Protein AF-A0A961CA02-F1 (afdb_monomer_lite)

Sequence (323 aa):
VFDDRIDPAAVAQGVSHFLAVESCGQCEACKLDGTELSLLLAKLSASDASSDDINEIRRRQRTVSVGARCNLARQQEAVVGSLLTGFPTYVEGHHKAGVNAPLPPAPQTPLIAPIDDIVGGTVIVDSSQASKQLDWSYGDSDSGTVPAARFGNTPFVITEPTPHPHEKHWPAEIGIDRIHPLEEIDSVHDHIDETLHEIIHGDSSECTRCIDDLVHLVEVHMDVSARILYPTVRRHCGEHGDVLADRATACDDQVGAAVKGLGSLVDNHDALVARVQQISELLGSHIDLGHQMFDLLAPHLDQQEKKVLLDALTEADATSQVS

Structure (mmCIF, N/CA/C/O backbone):
data_AF-A0A961CA02-F1
#
_entry.id   AF-A0A961CA02-F1
#
loop_
_atom_site.group_PDB
_atom_site.id
_atom_site.type_symbol
_atom_site.label_atom_id
_atom_site.label_alt_id
_atom_site.label_comp_id
_atom_site.label_asym_id
_atom_site.label_entity_id
_atom_site.label_seq_id
_atom_site.pdbx_PDB_ins_code
_atom_site.Cartn_x
_atom_site.Cartn_y
_atom_site.Cartn_z
_atom_site.occupancy
_atom_site.B_iso_or_equiv
_atom_site.auth_seq_id
_atom_site.auth_comp_id
_atom_site.auth_asym_id
_atom_site.auth_atom_id
_atom_site.pdbx_PDB_model_num
ATOM 1 N N . VAL A 1 1 ? -17.089 -9.061 0.979 1.00 78.38 1 VAL A N 1
ATOM 2 C CA . VAL A 1 1 ? -18.110 -8.338 0.186 1.00 78.38 1 VAL A CA 1
ATOM 3 C C . VAL A 1 1 ? -18.921 -7.495 1.147 1.00 78.38 1 VAL A C 1
ATOM 5 O O . VAL A 1 1 ? -19.408 -8.044 2.128 1.00 78.38 1 VAL A O 1
ATOM 8 N N . PHE A 1 2 ? -19.006 -6.192 0.898 1.00 88.75 2 PHE A N 1
ATOM 9 C CA . PHE A 1 2 ? -19.835 -5.263 1.664 1.00 88.75 2 PHE A CA 1
ATOM 10 C C . PHE A 1 2 ? -20.998 -4.812 0.781 1.00 88.75 2 PHE A C 1
ATOM 12 O O . PHE A 1 2 ? -20.821 -4.686 -0.430 1.00 88.75 2 PHE A O 1
ATOM 19 N N . ASP A 1 3 ? -22.174 -4.622 1.370 1.00 90.38 3 ASP A N 1
ATOM 20 C CA . ASP A 1 3 ? -23.318 -4.025 0.681 1.00 90.38 3 ASP A CA 1
ATOM 21 C C . ASP A 1 3 ? -23.478 -2.546 1.063 1.00 90.38 3 ASP A C 1
ATOM 23 O O . ASP A 1 3 ? -22.686 -1.993 1.827 1.00 90.38 3 ASP A O 1
ATOM 27 N N . ASP A 1 4 ? -24.504 -1.904 0.512 1.00 89.12 4 ASP A N 1
ATOM 28 C CA . ASP A 1 4 ? -24.814 -0.480 0.675 1.00 89.12 4 ASP A CA 1
ATOM 29 C C . ASP A 1 4 ? -25.190 -0.068 2.110 1.00 89.12 4 ASP A C 1
ATOM 31 O O . ASP A 1 4 ? -25.367 1.119 2.390 1.00 89.12 4 ASP A O 1
ATOM 35 N N . ARG A 1 5 ? -25.284 -1.024 3.040 1.00 89.56 5 ARG A N 1
ATOM 36 C CA . ARG A 1 5 ? -25.532 -0.758 4.461 1.00 89.56 5 ARG A CA 1
ATOM 37 C C . ARG A 1 5 ? -24.252 -0.449 5.232 1.00 89.56 5 ARG A C 1
ATOM 39 O O . ARG A 1 5 ? -24.343 0.017 6.367 1.00 89.56 5 ARG A O 1
ATOM 46 N N . ILE A 1 6 ? -23.083 -0.748 4.663 1.00 93.25 6 ILE A N 1
ATOM 47 C CA . ILE A 1 6 ? -21.792 -0.551 5.322 1.00 93.25 6 ILE A CA 1
ATOM 48 C C . ILE A 1 6 ? -21.160 0.746 4.834 1.00 93.25 6 ILE A C 1
ATOM 50 O O . ILE A 1 6 ? -20.970 0.955 3.639 1.00 93.25 6 ILE A O 1
ATOM 54 N N . ASP A 1 7 ? -20.804 1.600 5.786 1.00 94.19 7 ASP A N 1
ATOM 55 C CA . ASP A 1 7 ? -20.167 2.878 5.508 1.00 94.19 7 ASP A CA 1
ATOM 56 C C . ASP A 1 7 ? -18.726 2.684 4.988 1.00 94.19 7 ASP A C 1
ATOM 58 O O . ASP A 1 7 ? -17.896 2.109 5.703 1.00 94.19 7 ASP A O 1
ATOM 62 N N . PRO A 1 8 ? -18.378 3.169 3.782 1.00 94.38 8 PRO A N 1
ATOM 63 C CA . PRO A 1 8 ? -17.020 3.090 3.249 1.00 94.38 8 PRO A CA 1
ATOM 64 C C . PRO A 1 8 ? -15.946 3.724 4.145 1.00 94.38 8 PRO A C 1
ATOM 66 O O . PRO A 1 8 ? -14.823 3.217 4.186 1.00 94.38 8 PRO A O 1
ATOM 69 N N . ALA A 1 9 ? -16.257 4.785 4.901 1.00 93.94 9 ALA A N 1
ATOM 70 C CA . ALA A 1 9 ? -15.313 5.372 5.854 1.00 93.94 9 ALA A CA 1
ATOM 71 C C . ALA A 1 9 ? -15.037 4.415 7.025 1.00 93.94 9 ALA A C 1
ATOM 73 O O . ALA A 1 9 ? -13.894 4.295 7.473 1.00 93.94 9 ALA A O 1
ATOM 74 N N . ALA A 1 10 ? -16.053 3.670 7.472 1.00 95.44 10 ALA A N 1
ATOM 75 C CA . ALA A 1 10 ? -15.889 2.622 8.478 1.00 95.44 10 ALA A CA 1
ATOM 76 C C . ALA A 1 10 ? -15.112 1.412 7.934 1.00 95.44 10 ALA A C 1
ATOM 78 O O . ALA A 1 10 ? -14.304 0.835 8.659 1.00 95.44 10 ALA A O 1
ATOM 79 N N . VAL A 1 11 ? -15.285 1.053 6.655 1.00 96.38 11 VAL A N 1
ATOM 80 C CA . VAL A 1 11 ? -14.448 0.031 5.994 1.00 96.38 11 VAL A CA 1
ATOM 81 C C . VAL A 1 11 ? -12.985 0.471 5.969 1.00 96.38 11 VAL A C 1
ATOM 83 O O . VAL A 1 11 ? -12.112 -0.299 6.367 1.00 96.38 11 VAL A O 1
ATOM 86 N N . AL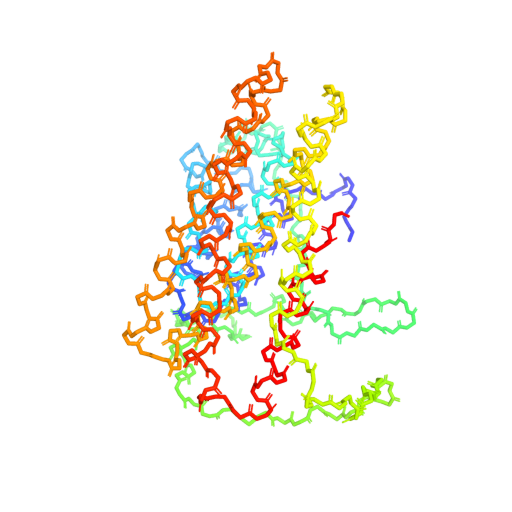A A 1 12 ? -12.709 1.713 5.559 1.00 95.94 12 ALA A N 1
ATOM 87 C CA . ALA A 1 12 ? -11.351 2.254 5.529 1.00 95.94 12 ALA A CA 1
ATOM 88 C C . ALA A 1 12 ? -10.711 2.238 6.922 1.00 95.94 12 ALA A C 1
ATOM 90 O O . ALA A 1 12 ? -9.555 1.838 7.069 1.00 95.94 12 ALA A O 1
ATOM 91 N N . GLN A 1 13 ? -11.475 2.610 7.951 1.00 96.75 13 GLN A N 1
ATOM 92 C CA . GLN A 1 13 ? -11.021 2.537 9.332 1.00 96.75 13 GLN A CA 1
ATOM 93 C C . GLN A 1 13 ? -10.755 1.097 9.788 1.00 96.75 13 GLN A C 1
ATOM 95 O O . GLN A 1 13 ? -9.703 0.852 10.373 1.00 96.75 13 GLN A O 1
ATOM 100 N N . GLY A 1 14 ? -11.650 0.149 9.499 1.00 96.50 14 GLY A N 1
ATOM 101 C CA . GLY A 1 14 ? -11.478 -1.260 9.860 1.00 96.50 14 GLY A CA 1
ATOM 102 C C . GLY A 1 14 ? -10.240 -1.885 9.214 1.00 96.50 14 GLY A C 1
ATOM 103 O O . GLY A 1 14 ? -9.453 -2.542 9.895 1.00 96.50 14 GLY A O 1
ATOM 104 N N . VAL A 1 15 ? -10.014 -1.622 7.922 1.00 96.81 15 VAL A N 1
ATOM 105 C CA . VAL A 1 15 ? -8.820 -2.103 7.206 1.00 96.81 15 VAL A CA 1
ATOM 106 C C . VAL A 1 15 ? -7.553 -1.451 7.753 1.00 96.81 15 VAL A C 1
ATOM 108 O O . VAL A 1 15 ? -6.582 -2.146 8.043 1.00 96.81 15 VAL A O 1
ATOM 111 N N . SER A 1 16 ? -7.553 -0.126 7.923 1.00 97.56 16 SER A N 1
ATOM 112 C CA . SER A 1 16 ? -6.391 0.600 8.444 1.00 97.56 16 SER A CA 1
ATOM 113 C C . SER A 1 16 ? -6.032 0.144 9.861 1.00 97.56 16 SER A C 1
ATOM 115 O O . SER A 1 16 ? -4.856 -0.032 10.169 1.00 97.56 16 SER A O 1
ATOM 117 N N . HIS A 1 17 ? -7.035 -0.126 10.703 1.00 96.88 17 HIS A N 1
ATOM 118 C CA . HIS A 1 17 ? -6.833 -0.659 12.047 1.00 96.88 17 HIS A CA 1
ATOM 119 C C . HIS A 1 17 ? -6.222 -2.059 12.024 1.00 96.88 17 HIS A C 1
ATOM 121 O O . HIS A 1 17 ? -5.228 -2.298 12.707 1.00 96.88 17 HIS A O 1
ATOM 127 N N . PHE A 1 18 ? -6.764 -2.960 11.200 1.00 97.38 18 PHE A N 1
ATOM 128 C CA . PHE A 1 18 ? -6.206 -4.296 11.008 1.00 97.38 18 PHE A CA 1
ATOM 129 C C . PHE A 1 18 ? -4.729 -4.232 10.597 1.00 97.38 18 PHE A C 1
ATOM 131 O O . PHE A 1 18 ? -3.885 -4.853 11.237 1.00 97.38 18 PHE A O 1
ATOM 138 N N . LEU A 1 19 ? -4.389 -3.416 9.597 1.00 97.12 19 LEU A N 1
ATOM 139 C CA . LEU A 1 19 ? -3.009 -3.274 9.125 1.00 97.12 19 LEU A CA 1
ATOM 140 C C . LEU A 1 19 ? -2.099 -2.625 10.181 1.00 97.12 19 LEU A C 1
ATOM 142 O O . LEU A 1 19 ? -0.967 -3.065 10.377 1.00 97.12 19 LEU A O 1
ATOM 146 N N . ALA A 1 20 ? -2.587 -1.637 10.933 1.00 96.44 20 ALA A N 1
ATOM 147 C CA . ALA A 1 20 ? -1.834 -1.049 12.039 1.00 96.44 20 ALA A CA 1
ATOM 148 C C . ALA A 1 20 ? -1.523 -2.078 13.143 1.00 96.44 20 ALA A C 1
ATOM 150 O O . ALA A 1 20 ? -0.407 -2.086 13.680 1.00 96.44 20 ALA A O 1
ATOM 151 N N . VAL A 1 21 ? -2.474 -2.967 13.455 1.00 96.50 21 VAL A N 1
ATOM 152 C CA . VAL A 1 21 ? -2.279 -4.095 14.378 1.00 96.50 21 VAL A CA 1
ATOM 153 C C . VAL A 1 21 ? -1.270 -5.083 13.802 1.00 96.50 21 VAL A C 1
ATOM 155 O O . VAL A 1 21 ? -0.285 -5.373 14.473 1.00 96.50 21 VAL A O 1
ATOM 158 N N . GLU A 1 22 ? -1.422 -5.521 12.552 1.00 96.25 22 GLU A N 1
ATOM 159 C CA . GLU A 1 22 ? -0.519 -6.488 11.904 1.00 96.25 22 GLU A CA 1
ATOM 160 C C . GLU A 1 22 ? 0.875 -5.930 11.568 1.00 96.25 22 GLU A C 1
ATOM 162 O O . GLU A 1 22 ? 1.793 -6.683 11.246 1.00 96.25 22 GLU A O 1
ATOM 167 N N . SER A 1 23 ? 1.089 -4.619 11.677 1.00 95.56 23 SER A N 1
ATOM 168 C CA . SER A 1 23 ? 2.405 -4.021 11.470 1.00 95.56 23 SER A CA 1
ATOM 169 C C . SER A 1 23 ? 3.404 -4.478 12.537 1.00 95.56 23 SER A C 1
ATOM 171 O O . SER A 1 23 ? 3.249 -4.203 13.734 1.00 95.56 23 SER A O 1
ATOM 173 N N . CYS A 1 24 ? 4.487 -5.116 12.080 1.00 94.31 24 CYS A N 1
ATOM 174 C CA . CYS A 1 24 ? 5.539 -5.662 12.936 1.00 94.31 24 CYS A CA 1
ATOM 175 C C . CYS A 1 24 ? 6.401 -4.592 13.619 1.00 94.31 24 CYS A C 1
ATOM 177 O O . CYS A 1 24 ? 7.111 -4.902 14.569 1.00 94.31 24 CYS A O 1
ATOM 179 N N . GLY A 1 25 ? 6.378 -3.334 13.167 1.00 92.81 25 GLY A N 1
ATOM 180 C CA . GLY A 1 25 ? 7.166 -2.265 13.791 1.00 92.81 25 GLY A CA 1
ATOM 181 C C . GLY A 1 25 ? 8.619 -2.128 13.335 1.00 92.81 25 GLY A C 1
ATOM 182 O O . GLY A 1 25 ? 9.343 -1.334 13.924 1.00 92.81 25 GLY A O 1
ATOM 183 N N . GLN A 1 26 ? 9.071 -2.856 12.307 1.00 89.88 26 GLN A N 1
ATOM 184 C CA . GLN A 1 26 ? 10.430 -2.679 11.761 1.00 89.88 26 GLN A CA 1
ATOM 185 C C . GLN A 1 26 ? 10.592 -1.413 10.903 1.00 89.88 26 GLN A C 1
ATOM 187 O O . GLN A 1 26 ? 11.713 -0.949 10.700 1.00 89.88 26 GLN A O 1
ATOM 192 N N . CYS A 1 27 ? 9.487 -0.873 10.386 1.00 90.31 27 CYS A N 1
ATOM 193 C CA . CYS A 1 27 ? 9.442 0.384 9.644 1.00 90.31 27 CYS A CA 1
ATOM 194 C C . CYS A 1 27 ? 8.630 1.397 10.444 1.00 90.31 27 CYS A C 1
ATOM 196 O O . CYS A 1 27 ? 7.469 1.134 10.764 1.00 90.31 27 CYS A O 1
ATOM 198 N N . GLU A 1 28 ? 9.222 2.555 10.726 1.00 86.56 28 GLU A N 1
ATOM 199 C CA . GLU A 1 28 ? 8.569 3.607 11.505 1.00 86.56 28 GLU A CA 1
ATOM 200 C C . GLU A 1 28 ? 7.304 4.127 10.810 1.00 86.56 28 GLU A C 1
ATOM 202 O O . GLU A 1 28 ? 6.242 4.122 11.427 1.00 86.56 28 GLU A O 1
ATOM 207 N N . ALA A 1 29 ? 7.377 4.448 9.511 1.00 88.56 29 ALA A N 1
ATOM 208 C CA . ALA A 1 29 ? 6.222 4.889 8.721 1.00 88.56 29 ALA A CA 1
ATOM 209 C C . ALA A 1 29 ? 5.077 3.859 8.754 1.00 88.56 29 ALA A C 1
ATOM 211 O O . ALA A 1 29 ? 3.947 4.174 9.117 1.00 88.56 29 ALA A O 1
ATOM 212 N N . CYS A 1 30 ? 5.378 2.583 8.497 1.00 92.94 30 CYS A N 1
ATOM 213 C CA . CYS A 1 30 ? 4.368 1.524 8.527 1.00 92.94 30 CYS A CA 1
ATOM 214 C C . CYS A 1 30 ? 3.684 1.386 9.894 1.00 92.94 30 CYS A C 1
ATOM 216 O O . CYS A 1 30 ? 2.501 1.061 9.952 1.00 92.94 30 CYS A O 1
ATOM 218 N N . LYS A 1 31 ? 4.414 1.568 11.002 1.00 94.06 31 LYS A N 1
ATOM 219 C CA . LYS A 1 31 ? 3.855 1.343 12.338 1.00 94.06 31 LYS A CA 1
ATOM 220 C C . LYS A 1 31 ? 3.236 2.589 12.936 1.00 94.06 31 LYS A C 1
ATOM 222 O O . LYS A 1 31 ? 2.070 2.554 13.319 1.00 94.06 31 LYS A O 1
ATOM 227 N N . LEU A 1 32 ? 4.013 3.658 13.052 1.00 92.00 32 LEU A N 1
ATOM 228 C CA . LEU A 1 32 ? 3.571 4.888 13.696 1.00 92.00 32 LEU A CA 1
ATOM 229 C C . LEU A 1 32 ? 2.599 5.635 12.790 1.00 92.00 32 LEU A C 1
ATOM 231 O O . LEU A 1 32 ? 1.483 5.925 13.220 1.00 92.00 32 LEU A O 1
ATOM 235 N N . ASP A 1 33 ? 2.963 5.865 11.524 1.00 93.25 33 ASP A N 1
ATOM 236 C CA . ASP A 1 33 ? 2.060 6.580 10.620 1.00 93.25 33 ASP A CA 1
ATOM 237 C C . ASP A 1 33 ? 0.835 5.744 10.264 1.00 93.25 33 ASP A C 1
ATOM 239 O O . ASP A 1 33 ? -0.258 6.302 10.183 1.00 93.25 33 ASP A O 1
ATOM 243 N N . GLY A 1 34 ? 0.991 4.423 10.130 1.00 95.94 34 GLY A N 1
ATOM 244 C CA . GLY A 1 34 ? -0.128 3.500 9.946 1.00 95.94 34 GLY A CA 1
ATOM 245 C C . GLY A 1 34 ? -1.112 3.503 11.124 1.00 95.94 34 GLY A C 1
ATOM 246 O O . GLY A 1 34 ? -2.326 3.507 10.908 1.00 95.94 34 GLY A O 1
ATOM 247 N N . THR A 1 35 ? -0.611 3.577 12.363 1.00 96.56 35 THR A N 1
ATOM 248 C CA . THR A 1 35 ? -1.447 3.696 13.573 1.00 96.56 35 THR A CA 1
ATOM 249 C C . THR A 1 35 ? -2.176 5.035 13.612 1.00 96.56 35 THR A C 1
ATOM 251 O O . THR A 1 35 ? -3.391 5.068 13.799 1.00 96.56 35 THR A O 1
ATOM 254 N N . GLU A 1 36 ? -1.469 6.142 13.383 1.00 97.25 36 GLU A N 1
ATOM 255 C CA . GLU A 1 36 ? -2.085 7.472 13.385 1.00 97.25 36 GLU A CA 1
ATOM 256 C C . GLU A 1 36 ? -3.129 7.609 12.268 1.00 97.25 36 GLU A C 1
ATOM 258 O O . GLU A 1 36 ? -4.219 8.136 12.486 1.00 97.25 36 GLU A O 1
ATOM 263 N N . LEU A 1 37 ? -2.855 7.051 11.084 1.00 97.88 37 LEU A N 1
ATOM 264 C CA . LEU A 1 37 ? -3.824 6.978 9.992 1.00 97.88 37 LEU A CA 1
ATOM 265 C C . LEU A 1 37 ? -5.085 6.208 10.409 1.00 97.88 37 LEU A C 1
ATOM 267 O O . LEU A 1 37 ? -6.195 6.649 10.114 1.00 97.88 37 LEU A O 1
ATOM 271 N N . SER A 1 38 ? -4.945 5.086 11.123 1.00 97.50 38 SER A N 1
ATOM 272 C CA . SER A 1 38 ? -6.090 4.352 11.676 1.00 97.50 38 SER A CA 1
ATOM 273 C C . SER A 1 38 ? -6.905 5.191 12.666 1.00 97.50 38 SER A C 1
ATOM 275 O O . SER A 1 38 ? -8.133 5.099 12.656 1.00 97.50 38 SER A O 1
ATOM 277 N N . LEU A 1 39 ? -6.261 5.990 13.521 1.00 97.19 39 LEU A N 1
ATOM 278 C CA . LEU A 1 39 ? -6.950 6.846 14.493 1.00 97.19 39 LEU A CA 1
ATOM 279 C C . LEU A 1 39 ? -7.696 7.995 13.808 1.00 97.19 39 LEU A C 1
ATOM 281 O O . LEU A 1 39 ? -8.849 8.274 14.137 1.00 97.19 39 LEU A O 1
ATOM 285 N N . LEU A 1 40 ? -7.081 8.625 12.810 1.00 97.44 40 LEU A N 1
ATOM 286 C CA . LEU A 1 40 ? -7.720 9.682 12.027 1.00 97.44 40 LEU A CA 1
ATOM 287 C C . LEU A 1 40 ? -8.928 9.159 11.241 1.00 97.44 40 LEU A C 1
ATOM 289 O O . LEU A 1 40 ? -9.963 9.822 11.194 1.00 97.44 40 LEU A O 1
ATOM 293 N N . LEU A 1 41 ? -8.836 7.953 10.675 1.00 96.94 41 LEU A N 1
ATOM 294 C CA . LEU A 1 41 ? -9.971 7.307 10.011 1.00 96.94 41 LEU A CA 1
ATOM 295 C C . LEU A 1 41 ? -11.097 6.959 10.995 1.00 96.94 41 LEU A C 1
ATOM 297 O O . LEU A 1 41 ? -12.260 7.030 10.612 1.00 96.94 41 LEU A O 1
ATOM 301 N N . ALA A 1 42 ? -10.786 6.673 12.265 1.00 96.12 42 ALA A N 1
ATOM 302 C CA . ALA A 1 42 ? -11.803 6.524 13.311 1.00 96.12 42 ALA A CA 1
ATOM 303 C C . ALA A 1 42 ? -12.517 7.839 13.630 1.00 96.12 42 ALA A C 1
ATOM 305 O O . ALA A 1 42 ? -13.740 7.851 13.775 1.00 96.12 42 ALA A O 1
ATOM 306 N N . LYS A 1 43 ? -11.789 8.963 13.661 1.00 95.12 43 LYS A N 1
ATOM 307 C CA . LYS A 1 43 ? -12.406 10.296 13.776 1.00 95.12 43 LYS A CA 1
ATOM 308 C C . LYS A 1 43 ? -13.283 10.602 12.563 1.00 95.12 43 LYS A C 1
ATOM 310 O O . LYS A 1 43 ? -14.378 11.132 12.725 1.00 95.12 43 LYS A O 1
ATOM 315 N N . LEU A 1 44 ? -12.836 10.227 11.362 1.00 94.62 44 LEU A N 1
ATOM 316 C CA . LEU A 1 44 ? -13.622 10.372 10.139 1.00 94.62 44 LEU A CA 1
ATOM 317 C C . LEU A 1 44 ? -14.921 9.569 10.215 1.00 94.62 44 LEU A C 1
ATOM 319 O O . LEU A 1 44 ? -15.988 10.156 10.105 1.00 94.62 44 LEU A O 1
ATOM 323 N N . SER A 1 45 ? -14.864 8.263 10.480 1.00 94.69 45 SER A N 1
ATOM 324 C CA . SER A 1 45 ? -16.074 7.435 10.580 1.00 94.69 45 SER A CA 1
ATOM 325 C C . SER A 1 45 ? -17.009 7.877 11.711 1.00 94.69 45 SER A C 1
ATOM 327 O O . SER A 1 45 ? -18.208 7.632 11.652 1.00 94.69 45 SER A O 1
ATOM 329 N N . ALA A 1 46 ? -16.488 8.550 12.740 1.00 93.12 46 ALA A N 1
ATOM 330 C CA . ALA A 1 46 ? -17.279 9.122 13.826 1.00 93.12 46 ALA A CA 1
ATOM 331 C C . ALA A 1 46 ? -17.913 10.491 13.494 1.00 93.12 46 ALA A C 1
ATOM 333 O O . ALA A 1 46 ? -18.535 11.088 14.372 1.00 93.12 46 ALA A O 1
ATOM 334 N N . SER A 1 47 ? -17.761 11.002 12.265 1.00 93.56 47 SER A N 1
ATOM 335 C CA . SER A 1 47 ? -18.157 12.368 11.879 1.00 93.56 47 SER A CA 1
ATOM 336 C C . SER A 1 47 ? -17.521 13.460 12.761 1.00 93.56 47 SER A C 1
ATOM 338 O O . SER A 1 47 ? -18.140 14.481 13.070 1.00 93.56 47 SER A O 1
ATOM 340 N N . ASP A 1 48 ? -16.277 13.242 13.194 1.00 91.88 48 ASP A N 1
ATOM 341 C CA . ASP A 1 48 ? -15.516 14.150 14.066 1.00 91.88 48 ASP A CA 1
ATOM 342 C C . ASP A 1 48 ? -14.204 14.640 13.421 1.00 91.88 48 ASP A C 1
ATOM 344 O O . ASP A 1 48 ? -13.386 15.312 14.049 1.00 91.88 48 ASP A O 1
ATOM 348 N N . ALA A 1 49 ? -13.979 14.326 12.141 1.00 91.50 49 ALA A N 1
ATOM 349 C CA . ALA A 1 49 ? -12.802 14.790 11.415 1.00 91.50 49 ALA A CA 1
ATOM 350 C C . ALA A 1 49 ? -12.919 16.273 11.019 1.00 91.50 49 ALA A C 1
ATOM 352 O O . ALA A 1 49 ? -13.866 16.717 10.356 1.00 91.50 49 ALA A O 1
ATOM 353 N N . SER A 1 50 ? -11.899 17.046 11.386 1.00 91.19 50 SER A N 1
ATOM 354 C CA . SER A 1 50 ? -11.676 18.410 10.912 1.00 91.19 50 SER A CA 1
ATOM 355 C C . SER A 1 50 ? -11.029 18.430 9.521 1.00 91.19 50 SER A C 1
ATOM 357 O O . SER A 1 50 ? -10.532 17.420 9.029 1.00 91.19 50 SER A O 1
ATOM 359 N N . SER A 1 51 ? -10.975 19.602 8.881 1.00 90.38 51 SER A N 1
ATOM 360 C CA . SER A 1 51 ? -10.236 19.768 7.618 1.00 90.38 51 SER A CA 1
ATOM 361 C C . SER A 1 51 ? -8.750 19.417 7.744 1.00 90.38 51 SER A C 1
ATOM 363 O O . SER A 1 51 ? -8.170 18.898 6.791 1.00 90.38 51 SER A O 1
ATOM 365 N N . ASP A 1 52 ? -8.147 19.675 8.907 1.00 93.19 52 ASP A N 1
ATOM 366 C CA . ASP A 1 52 ? -6.747 19.340 9.165 1.00 93.19 52 ASP A CA 1
ATOM 367 C C . ASP A 1 52 ? -6.567 17.823 9.282 1.00 93.19 52 ASP A C 1
ATOM 369 O O . ASP A 1 52 ? -5.640 17.281 8.683 1.00 93.19 52 ASP A O 1
ATOM 373 N N . ASP A 1 53 ? -7.507 17.124 9.932 1.00 95.06 53 ASP A N 1
ATOM 374 C CA . ASP A 1 53 ? -7.516 15.656 9.978 1.00 95.06 53 ASP A CA 1
ATOM 375 C C . ASP A 1 53 ? -7.626 15.059 8.562 1.00 95.06 53 ASP A C 1
ATOM 377 O O . ASP A 1 53 ? -6.895 14.131 8.230 1.00 95.06 53 ASP A O 1
ATOM 381 N N . ILE A 1 54 ? -8.477 15.611 7.684 1.00 93.00 54 ILE A N 1
ATOM 382 C CA . ILE A 1 54 ? -8.594 15.139 6.288 1.00 93.00 54 ILE A CA 1
ATOM 383 C C . ILE A 1 54 ? -7.283 15.321 5.515 1.00 93.00 54 ILE A C 1
ATOM 385 O O . ILE A 1 54 ? -6.866 14.433 4.764 1.00 93.00 54 ILE A O 1
ATOM 389 N N . ASN A 1 55 ? -6.633 16.476 5.663 1.00 93.38 55 ASN A N 1
ATOM 390 C CA . ASN A 1 55 ? -5.349 16.728 5.011 1.00 93.38 55 ASN A CA 1
ATOM 391 C C . ASN A 1 55 ? -4.273 15.769 5.524 1.00 93.38 55 ASN A C 1
ATOM 393 O O . ASN A 1 55 ? -3.479 15.254 4.735 1.00 93.38 55 ASN A O 1
ATOM 397 N N . GLU A 1 56 ? -4.291 15.483 6.822 1.00 96.25 56 GLU A N 1
ATOM 398 C CA . GLU A 1 56 ? -3.367 14.553 7.451 1.00 96.25 56 GLU A CA 1
ATOM 399 C C . GLU A 1 56 ? -3.603 13.102 7.013 1.00 96.25 56 GLU A C 1
ATOM 401 O O . GLU A 1 56 ? -2.639 12.410 6.689 1.00 96.25 56 GLU A O 1
ATOM 406 N N . ILE A 1 57 ? -4.863 12.661 6.896 1.00 96.62 57 ILE A N 1
ATOM 407 C CA . ILE A 1 57 ? -5.227 11.351 6.327 1.00 96.62 57 ILE A CA 1
ATOM 408 C C . ILE A 1 57 ? -4.614 11.198 4.935 1.00 96.62 57 ILE A C 1
ATOM 410 O O . ILE A 1 57 ? -3.927 10.214 4.666 1.00 96.62 57 ILE A O 1
ATOM 414 N N . ARG A 1 58 ? -4.811 12.189 4.055 1.00 94.69 58 ARG A N 1
ATOM 415 C CA . ARG A 1 58 ? -4.274 12.155 2.684 1.00 94.69 58 ARG A CA 1
ATOM 416 C C . ARG A 1 58 ? -2.751 12.153 2.659 1.00 94.69 58 ARG A C 1
ATOM 418 O O . ARG A 1 58 ? -2.160 11.483 1.821 1.00 94.69 58 ARG A O 1
ATOM 425 N N . ARG A 1 59 ? -2.111 12.914 3.549 1.00 94.12 59 ARG A N 1
ATOM 426 C CA . ARG A 1 59 ? -0.650 12.948 3.652 1.00 94.12 59 ARG A CA 1
ATOM 427 C C . ARG A 1 59 ? -0.116 11.581 4.070 1.00 94.12 59 ARG A C 1
ATOM 429 O O . ARG A 1 59 ? 0.703 11.023 3.353 1.00 94.12 59 ARG A O 1
ATOM 436 N N . ARG A 1 60 ? -0.621 11.030 5.177 1.00 95.31 60 ARG A N 1
ATOM 437 C CA . ARG A 1 60 ? -0.179 9.739 5.724 1.00 95.31 60 ARG A CA 1
ATOM 438 C C . ARG A 1 60 ? -0.461 8.584 4.779 1.00 95.31 60 ARG A C 1
ATOM 440 O O . ARG A 1 60 ? 0.408 7.743 4.604 1.00 95.31 60 ARG A O 1
ATOM 447 N N . GLN A 1 61 ? -1.620 8.572 4.121 1.00 95.56 61 GLN A N 1
ATOM 448 C CA . GLN A 1 61 ? -1.948 7.551 3.125 1.00 95.56 61 GLN A CA 1
ATOM 449 C C . GLN A 1 61 ? -0.889 7.474 2.013 1.00 95.56 61 GLN A C 1
ATOM 451 O O . GLN A 1 61 ? -0.529 6.371 1.632 1.00 95.56 61 GLN A O 1
ATOM 456 N N . ARG A 1 62 ? -0.339 8.608 1.556 1.00 90.56 62 ARG A N 1
ATOM 457 C CA . ARG A 1 62 ? 0.707 8.652 0.512 1.00 90.56 62 ARG A CA 1
ATOM 458 C C . ARG A 1 62 ? 2.123 8.385 1.017 1.00 90.56 62 ARG A C 1
ATOM 460 O O . ARG A 1 62 ? 3.026 8.199 0.212 1.00 90.56 62 ARG A O 1
ATOM 467 N N . THR A 1 63 ? 2.361 8.472 2.326 1.00 88.00 63 THR A N 1
ATOM 468 C CA . THR A 1 63 ? 3.713 8.327 2.891 1.00 88.00 63 THR A CA 1
ATOM 469 C C . THR A 1 63 ? 3.904 7.067 3.723 1.00 88.00 63 THR A C 1
ATOM 471 O O . THR A 1 63 ? 5.043 6.731 4.030 1.00 88.00 63 THR A O 1
ATOM 474 N N . VAL A 1 64 ? 2.833 6.348 4.078 1.00 93.50 64 VAL A N 1
ATOM 475 C CA . VAL A 1 64 ? 2.892 5.160 4.951 1.00 93.50 64 VAL A CA 1
ATOM 476 C C . VAL A 1 64 ? 3.794 4.055 4.387 1.00 93.50 64 VAL A C 1
ATOM 478 O O . VAL A 1 64 ? 4.421 3.325 5.154 1.00 93.50 64 VAL A O 1
ATOM 481 N N . SER A 1 65 ? 3.911 3.960 3.061 1.00 89.62 65 SER A N 1
ATOM 482 C CA . SER A 1 65 ? 4.732 2.977 2.345 1.00 89.62 65 SER A CA 1
ATOM 483 C C . SER A 1 65 ? 6.185 3.409 2.111 1.00 89.62 65 SER A C 1
ATOM 485 O O . SER A 1 65 ? 7.014 2.586 1.707 1.00 89.62 65 SER A O 1
ATOM 487 N N . VAL A 1 66 ? 6.535 4.671 2.384 1.00 81.81 66 VAL A N 1
ATOM 488 C CA . VAL A 1 66 ? 7.888 5.189 2.153 1.00 81.81 66 VAL A CA 1
ATOM 489 C C . VAL A 1 66 ? 8.864 4.485 3.097 1.00 81.81 66 VAL A C 1
ATOM 491 O O . VAL A 1 66 ? 8.736 4.541 4.319 1.00 81.81 66 VAL A O 1
ATOM 494 N N . GLY A 1 67 ? 9.850 3.789 2.524 1.00 78.50 67 GLY A N 1
ATOM 495 C CA . GLY A 1 67 ? 10.814 2.990 3.291 1.00 78.50 67 GLY A CA 1
ATOM 496 C C . GLY A 1 67 ? 10.249 1.677 3.852 1.00 78.50 67 GLY A C 1
ATOM 497 O O . GLY A 1 67 ? 10.831 1.096 4.775 1.00 78.50 67 GLY A O 1
ATOM 498 N N . ALA A 1 68 ? 9.119 1.196 3.325 1.00 82.00 68 ALA A N 1
ATOM 499 C CA . ALA A 1 68 ? 8.538 -0.078 3.727 1.00 82.00 68 ALA A CA 1
ATOM 500 C C . ALA A 1 68 ? 9.455 -1.263 3.383 1.00 82.00 68 ALA A C 1
ATOM 502 O O . ALA A 1 68 ? 9.911 -1.414 2.252 1.00 82.00 68 ALA A O 1
ATOM 503 N N . ARG A 1 69 ? 9.686 -2.135 4.372 1.00 82.06 69 ARG A N 1
ATOM 504 C CA . ARG A 1 69 ? 10.475 -3.374 4.244 1.00 82.06 69 ARG A CA 1
ATOM 505 C C . ARG A 1 69 ? 9.646 -4.574 3.796 1.00 82.06 69 ARG A C 1
ATOM 507 O O . ARG A 1 69 ? 10.212 -5.580 3.388 1.00 82.06 69 ARG A O 1
ATOM 514 N N . CYS A 1 70 ? 8.324 -4.487 3.920 1.00 85.88 70 CYS A N 1
ATOM 515 C CA . CYS A 1 70 ? 7.382 -5.512 3.489 1.00 85.88 70 CYS A CA 1
ATOM 516 C C . CYS A 1 70 ? 6.156 -4.863 2.836 1.00 85.88 70 CYS A C 1
ATOM 518 O O . CYS A 1 70 ? 5.984 -3.642 2.873 1.00 85.88 70 CYS A O 1
ATOM 520 N N . ASN A 1 71 ? 5.285 -5.689 2.256 1.00 85.56 71 ASN A N 1
ATOM 521 C CA . ASN A 1 71 ? 4.143 -5.204 1.488 1.00 85.56 71 ASN A CA 1
ATOM 522 C C . ASN A 1 71 ? 3.007 -4.616 2.344 1.00 85.56 71 ASN A C 1
ATOM 524 O O . ASN A 1 71 ? 2.122 -3.956 1.812 1.00 85.56 71 ASN A O 1
ATOM 528 N N . LEU A 1 72 ? 3.027 -4.814 3.665 1.00 91.44 72 LEU A N 1
ATOM 529 C CA . LEU A 1 72 ? 1.928 -4.413 4.548 1.00 91.44 72 LEU A CA 1
ATOM 530 C C . LEU A 1 72 ? 1.630 -2.906 4.460 1.00 91.44 72 LEU A C 1
ATOM 532 O O . LEU A 1 72 ? 0.478 -2.495 4.350 1.00 91.44 72 LEU A O 1
ATOM 536 N N . ALA A 1 73 ? 2.671 -2.073 4.431 1.00 88.12 73 ALA A N 1
ATOM 537 C CA . ALA A 1 73 ? 2.506 -0.627 4.313 1.00 88.12 73 ALA A CA 1
ATOM 538 C C . ALA A 1 73 ? 1.940 -0.198 2.948 1.00 88.12 73 ALA A C 1
ATOM 540 O O . ALA A 1 73 ? 1.118 0.711 2.873 1.00 88.12 73 ALA A O 1
ATOM 541 N N . ARG A 1 74 ? 2.351 -0.879 1.871 1.00 89.19 74 ARG A N 1
ATOM 542 C CA . ARG A 1 74 ? 1.825 -0.657 0.516 1.00 89.19 74 ARG A CA 1
ATOM 543 C C . ARG A 1 74 ? 0.358 -1.074 0.413 1.00 89.19 74 ARG A C 1
ATOM 545 O O . ARG A 1 74 ? -0.435 -0.353 -0.177 1.00 89.19 74 ARG A O 1
ATOM 552 N N . GLN A 1 75 ? -0.032 -2.177 1.055 1.00 91.94 75 GLN A N 1
ATOM 553 C CA . GLN A 1 75 ? -1.440 -2.576 1.163 1.00 91.94 75 GLN A CA 1
ATOM 554 C C . GLN A 1 75 ? -2.272 -1.499 1.869 1.00 91.94 75 GLN A C 1
ATOM 556 O O . GLN A 1 75 ? -3.375 -1.188 1.423 1.00 91.94 75 GLN A O 1
ATOM 561 N N . GLN A 1 76 ? -1.739 -0.888 2.933 1.00 94.25 76 GLN A N 1
ATOM 562 C CA . GLN A 1 76 ? -2.426 0.204 3.623 1.00 94.25 76 GLN A CA 1
ATOM 563 C C . GLN A 1 76 ? -2.588 1.432 2.724 1.00 94.25 76 GLN A C 1
ATOM 565 O O . GLN A 1 76 ? -3.689 1.973 2.642 1.00 94.25 76 GLN A O 1
ATOM 570 N N . GLU A 1 77 ? -1.532 1.840 2.015 1.00 94.56 77 GLU A N 1
ATOM 571 C CA . GLU A 1 77 ? -1.592 2.923 1.028 1.00 94.56 77 GLU A CA 1
ATOM 572 C C . GLU A 1 77 ? -2.651 2.652 -0.049 1.00 94.56 77 GLU A C 1
ATOM 574 O O . GLU A 1 77 ? -3.527 3.494 -0.266 1.00 94.56 77 GLU A O 1
ATOM 579 N N . ALA A 1 78 ? -2.589 1.486 -0.696 1.00 91.44 78 ALA A N 1
ATOM 580 C CA . ALA A 1 78 ? -3.436 1.139 -1.829 1.00 91.44 78 ALA A CA 1
ATOM 581 C C . ALA A 1 78 ? -4.910 1.016 -1.424 1.00 91.44 78 ALA A C 1
ATOM 583 O O . ALA A 1 78 ? -5.778 1.654 -2.023 1.00 91.44 78 ALA A O 1
ATOM 584 N N . VAL A 1 79 ? -5.210 0.251 -0.369 1.00 91.19 79 VAL A N 1
ATOM 585 C CA . VAL A 1 79 ? -6.601 0.002 0.027 1.00 91.19 79 VAL A CA 1
ATOM 586 C C . VAL A 1 79 ? -7.245 1.272 0.573 1.00 91.19 79 VAL A C 1
ATOM 588 O O . VAL A 1 79 ? -8.330 1.642 0.121 1.00 91.19 79 VAL A O 1
ATOM 591 N N . VAL A 1 80 ? -6.577 1.996 1.477 1.00 94.75 80 VAL A N 1
ATOM 592 C CA . VAL A 1 80 ? -7.120 3.260 2.001 1.00 94.75 80 VAL A CA 1
ATOM 593 C C . VAL A 1 80 ? -7.244 4.293 0.878 1.00 94.75 80 VAL A C 1
ATOM 595 O O . VAL A 1 80 ? -8.274 4.955 0.776 1.00 94.75 80 VAL A O 1
ATOM 598 N N . GLY A 1 81 ? -6.248 4.401 -0.005 1.00 94.19 81 GLY A N 1
ATOM 599 C CA . GLY A 1 81 ? -6.289 5.301 -1.160 1.00 94.19 81 GLY A CA 1
ATOM 600 C C . GLY A 1 81 ? -7.466 5.020 -2.095 1.00 94.19 81 GLY A C 1
ATOM 601 O O . GLY A 1 81 ? -8.181 5.953 -2.477 1.00 94.19 81 GLY A O 1
ATOM 602 N N . SER A 1 82 ? -7.717 3.744 -2.402 1.00 92.50 82 SER A N 1
ATOM 603 C CA . SER A 1 82 ? -8.844 3.319 -3.241 1.00 92.50 82 SER A CA 1
ATOM 604 C C . SER A 1 82 ? -10.194 3.678 -2.615 1.00 92.50 82 SER A C 1
ATOM 606 O O . SER A 1 82 ? -11.067 4.203 -3.302 1.00 92.50 82 SER A O 1
ATOM 608 N N . LEU A 1 83 ? -10.350 3.500 -1.298 1.00 93.00 83 LEU A N 1
ATOM 609 C CA . LEU A 1 83 ? -11.588 3.818 -0.586 1.00 93.00 83 LEU A CA 1
ATOM 610 C C . LEU A 1 83 ? -11.835 5.329 -0.523 1.00 93.00 83 LEU A C 1
ATOM 612 O O . LEU A 1 83 ? -12.949 5.784 -0.773 1.00 93.00 83 LEU A O 1
ATOM 616 N N . LEU A 1 84 ? -10.796 6.123 -0.252 1.00 90.75 84 LEU A N 1
ATOM 617 C CA . LEU A 1 84 ? -10.912 7.584 -0.220 1.00 90.75 84 LEU A CA 1
ATOM 618 C C . LEU A 1 84 ? -11.233 8.173 -1.601 1.00 90.75 84 LEU A C 1
ATOM 620 O O . LEU A 1 84 ? -11.956 9.164 -1.689 1.00 90.75 84 LEU A O 1
ATOM 624 N N . THR A 1 85 ? -10.696 7.573 -2.664 1.00 92.94 85 THR A N 1
ATOM 625 C CA . THR A 1 85 ? -10.886 8.042 -4.045 1.00 92.94 85 THR A CA 1
ATOM 626 C C . THR A 1 85 ? -12.202 7.550 -4.643 1.00 92.94 85 THR A C 1
ATOM 628 O O . THR A 1 85 ? -12.871 8.305 -5.343 1.00 92.94 85 THR A O 1
ATOM 631 N N . GLY A 1 86 ? -12.596 6.308 -4.354 1.00 93.69 86 GLY A N 1
ATOM 632 C CA . GLY A 1 86 ? -13.821 5.695 -4.868 1.00 93.69 86 GLY A CA 1
ATOM 633 C C . GLY A 1 86 ? -15.097 6.180 -4.177 1.00 93.69 86 GLY A C 1
ATOM 634 O O . GLY A 1 86 ? -16.163 6.154 -4.788 1.00 93.69 86 GLY A O 1
ATOM 635 N N . PHE A 1 87 ? -15.001 6.668 -2.933 1.00 93.44 87 PHE A N 1
ATOM 636 C CA . PHE A 1 87 ? -16.156 7.101 -2.132 1.00 93.44 87 PHE A CA 1
ATOM 637 C C . PHE A 1 87 ? -16.024 8.543 -1.600 1.00 93.44 87 PHE A C 1
ATOM 639 O O . PHE A 1 87 ? -16.189 8.783 -0.398 1.00 93.44 87 PHE A O 1
ATOM 646 N N . PRO A 1 88 ? -15.776 9.544 -2.467 1.00 91.19 88 PRO A N 1
ATOM 647 C CA . PRO A 1 88 ? -15.500 10.915 -2.036 1.00 91.19 88 PRO A CA 1
ATOM 648 C C . PRO A 1 88 ? -16.681 11.546 -1.287 1.00 91.19 88 PRO A C 1
ATOM 650 O O . PRO A 1 88 ? -16.477 12.303 -0.342 1.00 91.19 88 PRO A O 1
ATOM 653 N N . THR A 1 89 ? -17.919 11.178 -1.634 1.00 90.81 89 THR A N 1
ATOM 654 C CA . THR A 1 89 ? -19.135 11.681 -0.975 1.00 90.81 89 THR A CA 1
ATOM 655 C C . THR A 1 89 ? -19.242 11.259 0.487 1.00 90.81 89 THR A C 1
ATOM 657 O O . THR A 1 89 ? -19.803 12.003 1.284 1.00 90.81 89 THR A O 1
ATOM 660 N N . TYR A 1 90 ? -18.709 10.091 0.859 1.00 89.94 90 TYR A N 1
ATOM 661 C CA . TYR A 1 90 ? -18.676 9.651 2.256 1.00 89.94 90 TYR A CA 1
ATOM 662 C C . TYR A 1 90 ? -17.609 10.416 3.033 1.00 89.94 90 TYR A C 1
ATOM 664 O O . TYR A 1 90 ? -17.874 10.912 4.125 1.00 89.94 90 TYR A O 1
ATOM 672 N N . VAL A 1 91 ? -16.433 10.618 2.433 1.00 88.94 91 VAL A N 1
ATOM 673 C CA . VAL A 1 91 ? -15.370 11.439 3.033 1.00 88.94 91 VAL A CA 1
ATOM 674 C C . VAL A 1 91 ? -15.857 12.872 3.278 1.00 88.94 91 VAL A C 1
ATOM 676 O O . VAL A 1 91 ? -15.666 13.412 4.364 1.00 88.94 91 VAL A O 1
ATOM 679 N N . GLU A 1 92 ? -16.527 13.481 2.298 1.00 88.81 92 GLU A N 1
ATOM 680 C CA . GLU A 1 92 ? -17.134 14.814 2.423 1.00 88.81 92 GLU A CA 1
ATOM 681 C C . GLU A 1 92 ? -18.344 14.831 3.366 1.00 88.81 92 GLU A C 1
ATOM 683 O O . GLU A 1 92 ? -18.586 15.817 4.059 1.00 88.81 92 GLU A O 1
ATOM 688 N N . GLY A 1 93 ? -19.116 13.749 3.413 1.00 88.75 93 GLY A N 1
ATOM 689 C CA . GLY A 1 93 ? -20.286 13.636 4.275 1.00 88.75 93 GLY A CA 1
ATOM 690 C C . GLY A 1 93 ? -19.931 13.552 5.760 1.00 88.75 93 GLY A C 1
ATOM 691 O O . GLY A 1 93 ? -20.658 14.087 6.594 1.00 88.75 93 GLY A O 1
ATOM 692 N N . HIS A 1 94 ? -18.791 12.950 6.087 1.00 89.44 94 HIS A N 1
ATOM 693 C CA . HIS A 1 94 ? -18.235 12.931 7.440 1.00 89.44 94 HIS A CA 1
ATOM 694 C C . HIS A 1 94 ? -17.314 14.124 7.744 1.00 89.44 94 HIS A C 1
ATOM 696 O O . HIS A 1 94 ? -16.835 14.277 8.869 1.00 89.44 94 HIS A O 1
ATOM 702 N N . HIS A 1 95 ? -17.057 14.984 6.754 1.00 79.81 95 HIS A N 1
ATOM 703 C CA . HIS A 1 95 ? -16.286 16.211 6.926 1.00 79.81 95 HIS A CA 1
ATOM 704 C C . HIS A 1 95 ? -17.137 17.260 7.654 1.00 79.81 95 HIS A C 1
ATOM 706 O O . HIS A 1 95 ? -18.212 17.625 7.171 1.00 79.81 95 HIS A O 1
ATOM 712 N N . LYS A 1 96 ? -16.603 17.762 8.784 1.00 69.19 96 LYS A N 1
ATOM 713 C CA . LYS A 1 96 ? -17.115 18.773 9.746 1.00 69.19 96 LYS A CA 1
ATOM 714 C C . LYS A 1 96 ? -17.383 18.146 11.114 1.00 69.19 96 LYS A C 1
ATOM 716 O O . LYS A 1 96 ? -18.317 17.377 11.277 1.00 69.19 96 LYS A O 1
ATOM 721 N N . ALA A 1 97 ? -16.604 18.571 12.108 1.00 60.22 97 ALA A N 1
ATOM 722 C CA . ALA A 1 97 ? -16.694 18.071 13.474 1.00 60.22 97 ALA A CA 1
ATOM 723 C C . ALA A 1 97 ? -18.097 18.260 14.093 1.00 60.22 97 ALA A C 1
ATOM 725 O O . ALA A 1 97 ? -18.583 19.389 14.249 1.00 60.22 97 ALA A O 1
ATOM 726 N N . GLY A 1 98 ? -18.727 17.150 14.485 1.00 58.44 98 GLY A N 1
ATOM 727 C CA . GLY A 1 98 ? -19.901 17.120 15.358 1.00 58.44 98 GLY A CA 1
ATOM 728 C C . GLY A 1 98 ? -21.255 17.283 14.654 1.00 58.44 98 GLY A C 1
ATOM 729 O O . GLY A 1 98 ? -21.474 16.815 13.543 1.00 58.44 98 GLY A O 1
ATOM 730 N N . VAL A 1 99 ? -22.206 17.949 15.323 1.00 57.53 99 VAL A N 1
ATOM 731 C CA . VAL A 1 99 ? -23.648 18.016 14.960 1.00 57.53 99 VAL A CA 1
ATOM 732 C C . VAL A 1 99 ? -23.963 18.630 13.584 1.00 57.53 99 VAL A C 1
ATOM 734 O O . VAL A 1 99 ? -25.122 18.648 13.180 1.00 57.53 99 VAL A O 1
ATOM 737 N N . ASN A 1 100 ? -22.953 19.153 12.885 1.00 66.44 100 ASN A N 1
ATOM 738 C CA . ASN A 1 100 ? -23.079 19.794 11.575 1.00 66.44 100 ASN A CA 1
ATOM 739 C C . ASN A 1 100 ? -22.533 18.933 10.421 1.00 66.44 100 ASN A C 1
ATOM 741 O O . ASN A 1 100 ? -22.512 19.413 9.282 1.00 66.44 100 ASN A O 1
ATOM 745 N N . ALA A 1 101 ? -22.064 17.711 10.698 1.00 74.06 101 ALA A N 1
ATOM 746 C CA . ALA A 1 101 ? -21.686 16.758 9.663 1.00 74.06 101 ALA A CA 1
ATOM 747 C C . ALA A 1 101 ? -22.915 16.387 8.807 1.00 74.06 101 ALA A C 1
ATOM 749 O O . ALA A 1 101 ? -23.980 16.098 9.363 1.00 74.06 101 ALA A O 1
ATOM 750 N N . PRO A 1 102 ? -22.805 16.404 7.465 1.00 81.62 102 PRO A N 1
ATOM 751 C CA . PRO A 1 102 ? -23.884 15.963 6.580 1.00 81.62 102 PRO A CA 1
ATOM 752 C C . PRO A 1 102 ? -24.328 14.511 6.802 1.00 81.62 102 PRO A C 1
ATOM 754 O O . PRO A 1 102 ? -25.507 14.206 6.620 1.00 81.62 102 PRO A O 1
ATOM 757 N N . LEU A 1 103 ? -23.402 13.630 7.190 1.00 85.19 103 LEU A N 1
ATOM 758 C CA . LEU A 1 103 ? -23.672 12.238 7.535 1.00 85.19 103 LEU A CA 1
ATOM 759 C C . LEU A 1 103 ? -23.562 12.007 9.050 1.00 85.19 103 LEU A C 1
ATOM 761 O O . LEU A 1 103 ? -22.665 12.556 9.704 1.00 85.19 103 LEU A O 1
ATOM 765 N N . PRO A 1 104 ? -24.450 11.175 9.628 1.00 87.62 104 PRO A N 1
ATOM 766 C CA . PRO A 1 104 ? -24.296 10.732 11.008 1.00 87.62 104 PRO A CA 1
ATOM 767 C C . PRO A 1 104 ? -23.034 9.863 11.159 1.00 87.62 104 PRO A C 1
ATOM 769 O O . PRO A 1 104 ? -22.549 9.333 10.161 1.00 87.62 104 PRO A O 1
ATOM 772 N N . PRO A 1 105 ? -22.528 9.668 12.390 1.00 90.38 105 PRO A N 1
ATOM 773 C CA . PRO A 1 105 ? -21.465 8.703 12.650 1.00 90.38 105 PRO A CA 1
ATOM 774 C C . PRO A 1 105 ? -21.818 7.321 12.092 1.00 90.38 105 PRO A C 1
ATOM 776 O O . PRO A 1 105 ? -22.964 6.873 12.215 1.00 90.38 105 PRO A O 1
ATOM 779 N N . ALA A 1 106 ? -20.832 6.638 11.516 1.00 90.88 106 ALA A N 1
ATOM 780 C CA . ALA A 1 106 ? -21.004 5.288 11.014 1.00 90.88 106 ALA A CA 1
ATOM 781 C C . ALA A 1 106 ? -21.452 4.355 12.158 1.00 90.88 106 ALA A C 1
ATOM 783 O O . ALA A 1 106 ? -20.865 4.375 13.245 1.00 90.88 106 ALA A O 1
ATOM 784 N N . PRO A 1 107 ? -22.489 3.527 11.949 1.00 84.19 107 PRO A N 1
ATOM 785 C CA . PRO A 1 107 ? -23.111 2.766 13.029 1.00 84.19 107 PRO A CA 1
ATOM 786 C C . PRO A 1 107 ? -22.220 1.640 13.565 1.00 84.19 107 PRO A C 1
ATOM 788 O O . PRO A 1 107 ? -22.330 1.278 14.736 1.00 84.19 107 PRO A O 1
ATOM 791 N N . GLN A 1 108 ? -21.363 1.066 12.716 1.00 86.38 108 GLN A N 1
ATOM 792 C CA . GLN A 1 108 ? -20.468 -0.021 13.089 1.00 86.38 108 GLN A CA 1
ATOM 793 C C . GLN A 1 108 ? -19.260 -0.088 12.153 1.00 86.38 108 GLN A C 1
ATOM 795 O O . GLN A 1 108 ? -19.404 -0.035 10.932 1.00 86.38 108 GLN A O 1
ATOM 800 N N . THR A 1 109 ? -18.083 -0.305 12.736 1.00 90.75 109 THR A N 1
ATOM 801 C CA . THR A 1 109 ? -16.885 -0.714 12.000 1.00 90.75 109 THR A CA 1
ATOM 802 C C . THR A 1 109 ? -16.928 -2.216 11.717 1.00 90.75 109 THR A C 1
ATOM 804 O O . THR A 1 109 ? -17.061 -3.001 12.663 1.00 90.75 109 THR A O 1
ATOM 807 N N . PRO A 1 110 ? -16.789 -2.654 10.453 1.00 92.31 110 PRO A N 1
ATOM 808 C CA . PRO A 1 110 ? -16.656 -4.071 10.151 1.00 92.31 110 PRO A CA 1
ATOM 809 C C . PRO A 1 110 ? -15.348 -4.630 10.727 1.00 92.31 110 PRO A C 1
ATOM 811 O O . PRO A 1 110 ? -14.285 -4.028 10.578 1.00 92.31 110 PRO A O 1
ATOM 814 N N . LEU A 1 111 ? -15.415 -5.811 11.350 1.00 92.56 111 LEU A N 1
ATOM 815 C CA . LEU A 1 111 ? -14.213 -6.545 11.741 1.00 92.56 111 LEU A CA 1
ATOM 816 C C . LEU A 1 111 ? -13.486 -7.012 10.476 1.00 92.56 111 LEU A C 1
ATOM 818 O O . LEU A 1 111 ? -14.028 -7.798 9.699 1.00 92.56 111 LEU A O 1
ATOM 822 N N . ILE A 1 112 ? -12.256 -6.539 10.301 1.00 95.06 112 ILE A N 1
ATOM 823 C CA . ILE A 1 112 ? -11.317 -7.060 9.311 1.00 95.06 112 ILE A CA 1
ATOM 824 C C . ILE A 1 112 ? -10.364 -7.991 10.054 1.00 95.06 112 ILE A C 1
ATOM 826 O O . ILE A 1 112 ? -9.717 -7.574 11.015 1.00 95.06 112 ILE A O 1
ATOM 830 N N . ALA A 1 113 ? -10.331 -9.256 9.645 1.00 94.38 113 ALA A N 1
ATOM 831 C CA . ALA A 1 113 ? -9.579 -10.300 10.324 1.00 94.38 113 ALA A CA 1
ATOM 832 C C . ALA A 1 113 ? -9.000 -11.311 9.327 1.00 94.38 113 ALA A C 1
ATOM 834 O O . ALA A 1 113 ? -9.537 -11.442 8.219 1.00 94.38 113 ALA A O 1
ATOM 835 N N . PRO A 1 114 ? -7.931 -12.033 9.710 1.00 91.44 114 PRO A N 1
ATOM 836 C CA . PRO A 1 114 ? -7.400 -13.126 8.910 1.00 91.44 114 PRO A CA 1
ATOM 837 C C . PRO A 1 114 ? -8.461 -14.200 8.662 1.00 91.44 114 PRO A C 1
ATOM 839 O O . PRO A 1 114 ? -9.345 -14.430 9.491 1.00 91.44 114 PRO A O 1
ATOM 842 N N . ILE A 1 115 ? -8.350 -14.875 7.522 1.00 91.12 115 ILE A N 1
ATOM 843 C CA . ILE A 1 115 ? -9.091 -16.111 7.275 1.00 91.12 115 ILE A CA 1
ATOM 844 C C . ILE A 1 115 ? -8.376 -17.223 8.040 1.00 91.12 115 ILE A C 1
ATOM 846 O O . ILE A 1 115 ? -7.186 -17.441 7.828 1.00 91.12 115 ILE A O 1
ATOM 850 N N . ASP A 1 116 ? -9.108 -17.896 8.919 1.00 88.38 116 ASP A N 1
ATOM 851 C CA . ASP A 1 116 ? -8.638 -19.053 9.682 1.00 88.38 116 ASP A CA 1
ATOM 852 C C . ASP A 1 116 ? -8.824 -20.345 8.870 1.00 88.38 116 ASP A C 1
ATOM 854 O O . ASP A 1 116 ? -7.909 -21.155 8.762 1.00 88.38 116 ASP A O 1
ATOM 858 N N . ASP A 1 117 ? -9.989 -20.512 8.224 1.00 87.38 117 ASP A N 1
ATOM 859 C CA . ASP A 1 117 ? -10.294 -21.696 7.409 1.00 87.38 117 ASP A CA 1
ATOM 860 C C . ASP A 1 117 ? -11.377 -21.409 6.345 1.00 87.38 117 ASP A C 1
ATOM 862 O O . ASP A 1 117 ? -12.121 -20.426 6.422 1.00 87.38 117 ASP A O 1
ATOM 866 N N . ILE A 1 118 ? -11.497 -22.285 5.345 1.00 89.94 118 ILE A N 1
ATOM 867 C CA . ILE A 1 118 ? -12.572 -22.283 4.347 1.00 89.94 118 ILE A CA 1
ATOM 868 C C . ILE A 1 118 ? -13.157 -23.695 4.244 1.00 89.94 118 ILE A C 1
ATOM 870 O O . ILE A 1 118 ? -12.643 -24.560 3.534 1.00 89.94 118 ILE A O 1
ATOM 874 N N . VAL A 1 119 ? -14.297 -23.921 4.899 1.00 87.94 119 VAL A N 1
ATOM 875 C CA . VAL A 1 119 ? -14.950 -25.238 4.956 1.00 87.94 119 VAL A CA 1
ATOM 876 C C . VAL A 1 119 ? -16.324 -25.172 4.311 1.00 87.94 119 VAL A C 1
ATOM 878 O O . VAL A 1 119 ? -17.158 -24.337 4.657 1.00 87.94 119 VAL A O 1
ATOM 881 N N . GLY A 1 120 ? -16.584 -26.065 3.352 1.00 83.44 120 GLY A N 1
ATOM 882 C CA . GLY A 1 120 ? -17.902 -26.180 2.717 1.00 83.44 120 GLY A CA 1
ATOM 883 C C . GLY A 1 120 ? -18.374 -24.892 2.029 1.00 83.44 120 GLY A C 1
ATOM 884 O O . GLY A 1 120 ? -19.564 -24.591 2.056 1.00 83.44 120 GLY A O 1
ATOM 885 N N . GLY A 1 121 ? -17.447 -24.112 1.459 1.00 88.81 121 GLY A N 1
ATOM 886 C CA . GLY A 1 121 ? -17.748 -22.826 0.819 1.00 88.81 121 GLY A CA 1
ATOM 887 C C . GLY A 1 121 ? -18.026 -21.678 1.797 1.00 88.81 121 GLY A C 1
ATOM 888 O O . GLY A 1 121 ? -18.506 -20.630 1.375 1.00 88.81 121 GLY A O 1
ATOM 889 N N . THR A 1 122 ? -17.742 -21.864 3.089 1.00 86.50 122 THR A N 1
ATOM 890 C CA . THR A 1 122 ? -17.877 -20.838 4.130 1.00 86.50 122 THR A CA 1
ATOM 891 C C . THR A 1 122 ? -16.499 -20.416 4.623 1.00 86.50 122 THR A C 1
ATOM 893 O O . THR A 1 122 ? -15.679 -21.270 4.946 1.00 86.50 122 THR A O 1
ATOM 896 N N . VAL A 1 123 ? -16.262 -19.106 4.700 1.00 88.19 123 VAL A N 1
ATOM 897 C CA . VAL A 1 123 ? -15.039 -18.517 5.263 1.00 88.19 123 VAL A CA 1
ATOM 898 C C . VAL A 1 123 ? -15.186 -18.405 6.780 1.00 88.19 123 VAL A C 1
ATOM 900 O O . VAL A 1 123 ? -16.146 -17.806 7.267 1.00 88.19 123 VAL A O 1
ATOM 903 N N . ILE A 1 124 ? -14.234 -18.969 7.514 1.00 88.81 124 ILE A N 1
ATOM 904 C CA . ILE A 1 124 ? -14.076 -18.828 8.961 1.00 88.81 124 ILE A CA 1
ATOM 905 C C . ILE A 1 124 ? -12.972 -17.797 9.186 1.00 88.81 124 ILE A C 1
ATOM 907 O O . ILE A 1 124 ? -11.898 -17.903 8.602 1.00 88.81 124 ILE A O 1
ATOM 911 N N . VAL A 1 125 ? -13.246 -16.774 9.994 1.00 90.94 125 VAL A N 1
ATOM 912 C CA . VAL A 1 125 ? -12.287 -15.703 10.301 1.00 90.94 125 VAL A CA 1
ATOM 913 C C . VAL A 1 125 ? -11.748 -15.848 11.716 1.00 90.94 125 VAL A C 1
ATOM 915 O O . VAL A 1 125 ? -12.477 -16.269 12.620 1.00 90.94 125 VAL A O 1
ATOM 918 N N . ASP A 1 126 ? -10.497 -15.448 11.922 1.00 92.12 126 ASP A N 1
ATOM 919 C CA . ASP A 1 126 ? -9.880 -15.435 13.244 1.00 92.12 126 ASP A CA 1
ATOM 920 C C . ASP A 1 126 ? -10.493 -14.324 14.111 1.00 92.12 126 ASP A C 1
ATOM 922 O O . ASP A 1 126 ? -10.140 -13.145 14.042 1.00 92.12 126 ASP A O 1
ATOM 926 N N . SER A 1 127 ? -11.440 -14.718 14.961 1.00 91.00 127 SER A N 1
ATOM 927 C CA . SER A 1 127 ? -12.111 -13.804 15.889 1.00 91.00 127 SER A CA 1
ATOM 928 C C . SER A 1 127 ? -11.189 -13.224 16.970 1.00 91.00 127 SER A C 1
ATOM 930 O O . SER A 1 127 ? -11.533 -12.194 17.554 1.00 91.00 127 SER A O 1
ATOM 932 N N . SER A 1 128 ? -10.021 -13.833 17.224 1.00 91.56 128 SER A N 1
ATOM 933 C CA . SER A 1 128 ? -9.050 -13.315 18.196 1.00 91.56 128 SER A CA 1
ATOM 934 C C . SER A 1 128 ? -8.451 -11.980 17.755 1.00 91.56 128 SER A C 1
ATOM 936 O O . SER A 1 128 ? -8.033 -11.187 18.600 1.00 91.56 128 SER A O 1
ATOM 938 N N . GLN A 1 129 ? -8.528 -11.661 16.458 1.00 93.94 129 GLN A N 1
ATOM 939 C CA . GLN A 1 129 ? -8.106 -10.369 15.926 1.00 93.94 129 GLN A CA 1
ATOM 940 C C . GLN A 1 129 ? -8.767 -9.188 16.647 1.00 93.94 129 GLN A C 1
ATOM 942 O O . GLN A 1 129 ? -8.138 -8.151 16.832 1.00 93.94 129 GLN A O 1
ATOM 947 N N . ALA A 1 130 ? -10.016 -9.337 17.096 1.00 92.12 130 ALA A N 1
ATOM 948 C CA . ALA A 1 130 ? -10.755 -8.263 17.756 1.00 92.12 130 ALA A CA 1
ATOM 949 C C . ALA A 1 130 ? -10.153 -7.832 19.108 1.00 92.12 130 ALA A C 1
ATOM 951 O O . ALA A 1 130 ? -10.404 -6.713 19.551 1.00 92.12 130 ALA A O 1
ATOM 952 N N . SER A 1 131 ? -9.392 -8.704 19.776 1.00 92.50 131 SER A N 1
ATOM 953 C CA . SER A 1 131 ? -8.724 -8.404 21.051 1.00 92.50 131 SER A CA 1
ATOM 954 C C . SER A 1 131 ? -7.215 -8.195 20.911 1.00 92.50 131 SER A C 1
ATOM 956 O O . SER A 1 131 ? -6.539 -7.939 21.911 1.00 92.50 131 SER A O 1
ATOM 958 N N . LYS A 1 132 ? -6.678 -8.300 19.692 1.00 94.50 132 LYS A N 1
ATOM 959 C CA . LYS A 1 132 ? -5.253 -8.142 19.414 1.00 94.50 132 LYS A CA 1
ATOM 960 C C . LYS A 1 132 ? -4.863 -6.662 19.452 1.00 94.50 132 LYS A C 1
ATOM 962 O O . LYS A 1 132 ? -5.430 -5.830 18.750 1.00 94.50 132 LYS A O 1
ATOM 967 N N . GLN A 1 133 ? -3.873 -6.340 20.274 1.00 94.31 133 GLN A N 1
ATOM 968 C CA . GLN A 1 133 ? -3.341 -4.990 20.462 1.00 94.31 133 GLN A CA 1
ATOM 969 C C . GLN A 1 133 ? -2.238 -4.669 19.439 1.00 94.31 133 GLN A C 1
ATOM 971 O O . GLN A 1 133 ? -1.672 -5.560 18.799 1.00 94.31 133 GLN A O 1
ATOM 976 N N . LEU A 1 134 ? -1.867 -3.388 19.323 1.00 93.75 134 LEU A N 1
ATOM 977 C CA . LEU A 1 134 ? -0.814 -2.924 18.407 1.00 93.75 134 LEU A CA 1
ATOM 978 C C . LEU A 1 134 ? 0.566 -3.539 18.707 1.00 93.75 134 LEU A C 1
ATOM 980 O O . LEU A 1 134 ? 1.386 -3.668 17.801 1.00 93.75 134 LEU A O 1
ATOM 984 N N . ASP A 1 135 ? 0.845 -3.946 19.939 1.00 92.50 135 ASP A N 1
ATOM 985 C CA . ASP A 1 135 ? 2.069 -4.663 20.318 1.00 92.50 135 ASP A CA 1
ATOM 986 C C . ASP A 1 135 ? 1.978 -6.196 20.153 1.00 92.50 135 ASP A C 1
ATOM 988 O O . ASP A 1 135 ? 2.853 -6.921 20.643 1.00 92.50 135 ASP A O 1
ATOM 992 N N . TRP A 1 136 ? 0.912 -6.686 19.507 1.00 93.62 136 TRP A N 1
ATOM 993 C CA . TRP A 1 136 ? 0.526 -8.098 19.371 1.00 93.62 136 TRP A CA 1
ATOM 994 C C . TRP A 1 136 ? 0.230 -8.825 20.688 1.00 93.62 136 TRP A C 1
ATOM 996 O O . TRP A 1 136 ? 0.216 -10.057 20.730 1.00 93.62 136 TRP A O 1
ATOM 1006 N N . SER A 1 137 ? -0.015 -8.100 21.782 1.00 91.88 137 SER A N 1
ATOM 1007 C CA . SER A 1 137 ? -0.609 -8.712 22.970 1.00 91.88 137 SER A CA 1
ATOM 1008 C C . SER A 1 137 ? -2.110 -8.929 22.797 1.00 91.88 137 SER A C 1
ATOM 1010 O O . SER A 1 137 ? -2.757 -8.318 21.954 1.00 91.88 137 SER A O 1
ATOM 1012 N N . TYR A 1 138 ? -2.658 -9.783 23.658 1.00 91.81 138 TYR A N 1
ATOM 1013 C CA . TYR A 1 138 ? -4.099 -9.978 23.843 1.00 91.81 138 TYR A CA 1
ATOM 1014 C C . TYR A 1 138 ? -4.539 -9.521 25.244 1.00 91.81 138 TYR A C 1
ATOM 1016 O O . TYR A 1 138 ? -5.510 -10.027 25.801 1.00 91.81 138 TYR A O 1
ATOM 1024 N N . GLY A 1 139 ? -3.748 -8.642 25.870 1.00 84.31 139 GLY A N 1
ATOM 1025 C CA . GLY A 1 139 ? -4.059 -8.086 27.183 1.00 84.31 139 GLY A CA 1
ATOM 1026 C C . GLY A 1 139 ? -5.057 -6.933 27.095 1.00 84.31 139 GLY A C 1
ATOM 1027 O O . GLY A 1 139 ? -5.342 -6.417 26.014 1.00 84.31 139 GLY A O 1
ATOM 1028 N N . ASP A 1 140 ? -5.528 -6.482 28.258 1.00 83.25 140 ASP A N 1
ATOM 1029 C CA . ASP A 1 140 ? -6.473 -5.360 28.366 1.00 83.25 140 ASP A CA 1
ATOM 1030 C C . ASP A 1 140 ? -5.881 -4.014 27.901 1.00 83.25 140 ASP A C 1
ATOM 1032 O O . ASP A 1 140 ? -6.619 -3.061 27.658 1.00 83.25 140 ASP A O 1
ATOM 1036 N N . SER A 1 141 ? -4.552 -3.913 27.791 1.00 84.81 141 SER A N 1
ATOM 1037 C CA . SER A 1 141 ? -3.846 -2.696 27.386 1.00 84.81 141 SER A CA 1
ATOM 1038 C C . SER A 1 141 ? -2.628 -3.000 26.518 1.00 84.81 141 SER A C 1
ATOM 1040 O O . SER A 1 141 ? -1.854 -3.902 26.843 1.00 84.81 141 SER A O 1
ATOM 1042 N N . ASP A 1 142 ? -2.418 -2.175 25.494 1.00 85.69 142 ASP A N 1
ATOM 1043 C CA . ASP A 1 142 ? -1.179 -2.112 24.716 1.00 85.69 142 ASP A CA 1
ATOM 1044 C C . ASP A 1 142 ? 0.008 -1.701 25.609 1.00 85.69 142 ASP A C 1
ATOM 1046 O O . ASP A 1 142 ? -0.072 -0.733 26.370 1.00 85.69 142 ASP A O 1
ATOM 1050 N N . SER A 1 143 ? 1.126 -2.429 25.520 1.00 86.00 143 SER A N 1
ATOM 1051 C CA . SER A 1 143 ? 2.361 -2.079 26.233 1.00 86.00 143 SER A CA 1
ATOM 1052 C C . SER A 1 143 ? 3.045 -0.817 25.694 1.00 86.00 143 SER A C 1
ATOM 1054 O O . SER A 1 143 ? 3.972 -0.310 26.329 1.00 86.00 143 SER A O 1
ATOM 1056 N N . GLY A 1 144 ? 2.644 -0.335 24.512 1.00 86.62 144 GLY A N 1
ATOM 1057 C CA . GLY A 1 144 ? 3.272 0.783 23.807 1.00 86.62 144 GLY A CA 1
ATOM 1058 C C . GLY A 1 144 ? 4.616 0.423 23.167 1.00 86.62 144 GLY A C 1
ATOM 1059 O O . GLY A 1 144 ? 5.291 1.288 22.609 1.00 86.62 144 GLY A O 1
ATOM 1060 N N . THR A 1 145 ? 5.027 -0.847 23.238 1.00 89.88 145 THR A N 1
ATOM 1061 C CA . THR A 1 145 ? 6.258 -1.342 22.616 1.00 89.88 145 THR A CA 1
ATOM 1062 C C . THR A 1 145 ? 5.921 -2.029 21.302 1.00 89.88 145 THR A C 1
ATOM 1064 O O . THR A 1 145 ? 5.204 -3.022 21.284 1.00 89.88 145 THR A O 1
ATOM 1067 N N . VAL A 1 146 ? 6.477 -1.546 20.190 1.00 91.50 146 VAL A N 1
ATOM 1068 C CA . VAL A 1 146 ? 6.223 -2.158 18.877 1.00 91.50 146 VAL A CA 1
ATOM 1069 C C . VAL A 1 146 ? 6.693 -3.624 18.839 1.00 91.50 146 VAL A C 1
ATOM 1071 O O . VAL A 1 146 ? 7.703 -3.948 19.479 1.00 91.50 146 VAL A O 1
ATOM 1074 N N . PRO A 1 147 ? 6.037 -4.516 18.068 1.00 91.69 147 PRO A N 1
ATOM 1075 C CA . PRO A 1 147 ? 6.345 -5.947 18.105 1.00 91.69 147 PRO A CA 1
ATOM 1076 C C . PRO A 1 147 ? 7.823 -6.274 17.847 1.00 91.69 147 PRO A C 1
ATOM 1078 O O . PRO A 1 147 ? 8.423 -7.053 18.584 1.00 91.69 147 PRO A O 1
ATOM 1081 N N . ALA A 1 148 ? 8.457 -5.619 16.873 1.00 89.00 148 ALA A N 1
ATOM 1082 C CA . ALA A 1 148 ? 9.870 -5.812 16.554 1.00 89.00 148 ALA A CA 1
ATOM 1083 C C . ALA A 1 148 ? 10.797 -5.522 17.745 1.00 89.00 148 ALA A C 1
ATOM 1085 O O . ALA A 1 148 ? 11.767 -6.245 17.957 1.00 89.00 148 ALA A O 1
ATOM 1086 N N . ALA A 1 149 ? 10.493 -4.501 18.550 1.00 88.12 149 ALA A N 1
ATOM 1087 C CA . ALA A 1 149 ? 11.261 -4.187 19.752 1.00 88.12 149 ALA A CA 1
ATOM 1088 C C . ALA A 1 149 ? 10.962 -5.174 20.889 1.00 88.12 149 ALA A C 1
ATOM 1090 O O . ALA A 1 149 ? 11.866 -5.562 21.627 1.00 88.12 149 ALA A O 1
ATOM 1091 N N . ARG A 1 150 ? 9.704 -5.610 21.007 1.00 85.81 150 ARG A N 1
ATOM 1092 C CA . ARG A 1 150 ? 9.252 -6.558 22.029 1.00 85.81 150 ARG A CA 1
ATOM 1093 C C . ARG A 1 150 ? 9.860 -7.949 21.853 1.00 85.81 150 ARG A C 1
ATOM 1095 O O . ARG A 1 150 ? 10.289 -8.554 22.831 1.00 85.81 150 ARG A O 1
ATOM 1102 N N . PHE A 1 151 ? 9.870 -8.461 20.625 1.00 83.50 151 PHE A N 1
ATOM 1103 C CA . PHE A 1 151 ? 10.371 -9.801 20.318 1.00 83.50 151 PHE A CA 1
ATOM 1104 C C . PHE A 1 151 ? 11.864 -9.802 19.962 1.00 83.50 151 PHE A C 1
ATOM 1106 O O . PHE A 1 151 ? 12.527 -10.821 20.164 1.00 83.50 151 PHE A O 1
ATOM 1113 N N . GLY A 1 152 ? 12.428 -8.671 19.519 1.00 78.38 152 GLY A N 1
ATOM 1114 C CA . GLY A 1 152 ? 13.857 -8.531 19.233 1.00 78.38 152 GLY A CA 1
ATOM 1115 C C . GLY A 1 152 ? 14.384 -9.648 18.325 1.00 78.38 152 GLY A C 1
ATOM 1116 O O . GLY A 1 152 ? 13.735 -10.032 17.358 1.00 78.38 152 GLY A O 1
ATOM 1117 N N . ASN A 1 153 ? 15.541 -10.213 18.685 1.00 71.56 153 ASN A N 1
ATOM 1118 C CA . ASN A 1 153 ? 16.125 -11.395 18.034 1.00 71.56 153 ASN A CA 1
ATOM 1119 C C . ASN A 1 153 ? 15.747 -12.714 18.729 1.00 71.56 153 ASN A C 1
ATOM 1121 O O . ASN A 1 153 ? 16.521 -13.671 18.678 1.00 71.56 153 ASN A O 1
ATOM 1125 N N . THR A 1 154 ? 14.614 -12.774 19.434 1.00 74.38 154 THR A N 1
ATOM 1126 C CA . THR A 1 154 ? 14.178 -14.023 20.071 1.00 74.38 154 THR A CA 1
ATOM 1127 C C . THR A 1 154 ? 13.899 -15.053 18.977 1.00 74.38 154 THR A C 1
ATOM 1129 O O . THR A 1 154 ? 13.002 -14.830 18.164 1.00 74.38 154 THR A O 1
ATOM 1132 N N . PRO A 1 155 ? 14.644 -16.171 18.921 1.00 64.81 155 PRO A N 1
ATOM 1133 C CA . PRO A 1 155 ? 14.394 -17.210 17.937 1.00 64.81 155 PRO A CA 1
ATOM 1134 C C . PRO A 1 155 ? 13.005 -17.789 18.189 1.00 64.81 155 PRO A C 1
ATOM 1136 O O . PRO A 1 155 ? 12.716 -18.250 19.295 1.00 64.81 155 PRO A O 1
ATOM 1139 N N . PHE A 1 156 ? 12.144 -17.765 17.178 1.00 62.78 156 PHE A N 1
ATOM 1140 C CA . PHE A 1 156 ? 10.881 -18.483 17.220 1.00 62.78 156 PHE A CA 1
ATOM 1141 C C . PHE A 1 156 ? 11.067 -19.835 16.536 1.00 62.78 156 PHE A C 1
ATOM 1143 O O . PHE A 1 156 ? 11.759 -19.952 15.524 1.00 62.78 156 PHE A O 1
ATOM 1150 N N . VAL A 1 157 ? 10.476 -20.873 17.120 1.00 73.56 157 VAL A N 1
ATOM 1151 C CA . VAL A 1 157 ? 10.430 -22.194 16.498 1.00 73.56 157 VAL A CA 1
ATOM 1152 C C . VAL A 1 157 ? 9.216 -22.200 15.583 1.00 73.56 157 VAL A C 1
ATOM 1154 O O . VAL A 1 157 ? 8.082 -22.221 16.062 1.00 73.56 157 VAL A O 1
ATOM 1157 N N . ILE A 1 158 ? 9.450 -22.165 14.272 1.00 64.69 158 ILE A N 1
ATOM 1158 C CA . ILE A 1 158 ? 8.407 -22.492 13.301 1.00 64.69 158 ILE A CA 1
ATOM 1159 C C . ILE A 1 158 ? 8.121 -23.975 13.493 1.00 64.69 158 ILE A C 1
ATOM 1161 O O . ILE A 1 158 ? 8.956 -24.824 13.189 1.00 64.69 158 ILE A O 1
ATOM 1165 N N . THR A 1 159 ? 6.966 -24.282 14.074 1.00 63.97 159 THR A N 1
ATOM 1166 C CA . THR A 1 159 ? 6.465 -25.654 14.037 1.00 63.97 159 THR A CA 1
ATOM 1167 C C . THR A 1 159 ? 5.961 -25.856 12.621 1.00 63.97 159 THR A C 1
ATOM 1169 O O . THR A 1 159 ? 5.112 -25.080 12.184 1.00 63.97 159 THR A O 1
ATOM 1172 N N . GLU A 1 160 ? 6.517 -26.824 11.891 1.00 52.25 160 GLU A N 1
ATOM 1173 C CA . GLU A 1 160 ? 6.007 -27.141 10.558 1.00 52.25 160 GLU A CA 1
ATOM 1174 C C . GLU A 1 160 ? 4.492 -27.369 10.662 1.00 52.25 160 GLU A C 1
ATOM 1176 O O . GLU A 1 160 ? 4.057 -28.152 11.522 1.00 52.25 160 GLU A O 1
ATOM 1181 N N . PRO A 1 161 ? 3.674 -26.656 9.865 1.00 49.81 161 PRO A N 1
ATOM 1182 C CA . PRO A 1 161 ? 2.249 -26.924 9.835 1.00 49.81 161 PRO A CA 1
ATOM 1183 C C . PRO A 1 161 ? 2.060 -28.405 9.513 1.00 49.81 161 PRO A C 1
ATOM 1185 O O . PRO A 1 161 ? 2.738 -28.965 8.653 1.00 49.81 161 PRO A O 1
ATOM 1188 N N . THR A 1 162 ? 1.172 -29.071 10.251 1.00 50.97 162 THR A N 1
ATOM 1189 C CA . THR A 1 162 ? 0.839 -30.460 9.930 1.00 50.97 162 THR A CA 1
ATOM 1190 C C . THR A 1 162 ? 0.191 -30.439 8.547 1.00 50.97 162 THR A C 1
ATOM 1192 O O . THR A 1 162 ? -0.830 -29.763 8.411 1.00 50.97 162 THR A O 1
ATOM 1195 N N . PRO A 1 163 ? 0.763 -31.108 7.529 1.00 44.75 163 PRO A N 1
ATOM 1196 C CA . PRO A 1 163 ? 0.278 -30.989 6.163 1.00 44.75 163 PRO A CA 1
ATOM 1197 C C . PRO A 1 163 ? -1.201 -31.358 6.124 1.00 44.75 163 PRO A C 1
ATOM 1199 O O . PRO A 1 163 ? -1.603 -32.453 6.540 1.00 44.75 163 PRO A O 1
ATOM 1202 N N . HIS A 1 164 ? -2.030 -30.418 5.673 1.00 44.97 164 HIS A N 1
ATOM 1203 C CA . HIS A 1 164 ? -3.445 -30.690 5.495 1.00 44.97 164 HIS A CA 1
ATOM 1204 C C . HIS A 1 164 ? -3.588 -31.772 4.413 1.00 44.97 164 HIS A C 1
ATOM 1206 O O . HIS A 1 164 ? -2.914 -31.705 3.386 1.00 44.97 164 HIS A O 1
ATOM 1212 N N . PRO A 1 165 ? -4.495 -32.754 4.564 1.00 44.53 165 PRO A N 1
ATOM 1213 C CA . PRO A 1 165 ? -4.653 -33.859 3.608 1.00 44.53 165 PRO A CA 1
ATOM 1214 C C . PRO A 1 165 ? -5.052 -33.434 2.176 1.00 44.53 165 PRO A C 1
ATOM 1216 O O . PRO A 1 165 ? -5.168 -34.285 1.297 1.00 44.53 165 PRO A O 1
ATOM 1219 N N . HIS A 1 166 ? -5.246 -32.134 1.930 1.00 41.97 166 HIS A N 1
ATOM 1220 C CA . HIS A 1 166 ? -5.557 -31.538 0.630 1.00 41.97 166 HIS A CA 1
ATOM 1221 C C . HIS A 1 166 ? -4.468 -30.603 0.088 1.00 41.97 166 HIS A C 1
ATOM 1223 O O . HIS A 1 166 ? -4.711 -29.915 -0.905 1.00 41.97 166 HIS A O 1
ATOM 1229 N N . GLU A 1 167 ? -3.278 -30.576 0.691 1.00 33.94 167 GLU A N 1
ATOM 1230 C CA . GLU A 1 167 ? -2.153 -29.825 0.144 1.00 33.94 167 GLU A CA 1
ATOM 1231 C C . GLU A 1 167 ? -1.793 -30.405 -1.232 1.00 33.94 167 GLU A C 1
ATOM 1233 O O . GLU A 1 167 ? -1.338 -31.548 -1.368 1.00 33.94 167 GLU A O 1
ATOM 1238 N N . LYS A 1 168 ? -2.093 -29.639 -2.287 1.00 37.22 168 LYS A N 1
ATOM 1239 C CA . LYS A 1 168 ? -1.720 -29.998 -3.653 1.00 37.22 168 LYS A CA 1
ATOM 1240 C C . LYS A 1 168 ? -0.197 -30.078 -3.685 1.00 37.22 168 LYS A C 1
ATOM 1242 O O . LYS A 1 168 ? 0.472 -29.057 -3.590 1.00 37.22 168 LYS A O 1
ATOM 1247 N N . HIS A 1 169 ? 0.339 -31.289 -3.814 1.00 33.47 169 HIS A N 1
ATOM 1248 C CA . HIS A 1 169 ? 1.755 -31.488 -4.092 1.00 33.47 169 HIS A CA 1
ATOM 1249 C C . HIS A 1 169 ? 2.097 -30.756 -5.389 1.00 33.47 169 HIS A C 1
ATOM 1251 O O . HIS A 1 169 ? 1.663 -31.163 -6.469 1.00 33.47 169 HIS A O 1
ATOM 1257 N N . TRP A 1 170 ? 2.868 -29.677 -5.280 1.00 33.53 170 TRP A N 1
ATOM 1258 C CA . TRP A 1 170 ? 3.538 -29.104 -6.437 1.00 33.53 170 TRP A CA 1
ATOM 1259 C C . TRP A 1 170 ? 4.501 -30.169 -6.981 1.00 33.53 170 TRP A C 1
ATOM 1261 O O . TRP A 1 170 ? 5.238 -30.762 -6.185 1.00 33.53 170 TRP A O 1
ATOM 1271 N N . PRO A 1 171 ? 4.500 -30.480 -8.290 1.00 37.28 171 PRO A N 1
ATOM 1272 C CA . PRO A 1 171 ? 5.427 -31.458 -8.840 1.00 37.28 171 PRO A CA 1
ATOM 1273 C C . PRO A 1 171 ? 6.864 -31.036 -8.524 1.00 37.28 171 PRO A C 1
ATOM 1275 O O . PRO A 1 171 ? 7.304 -29.957 -8.913 1.00 37.28 171 PRO A O 1
ATOM 1278 N N . ALA A 1 172 ? 7.587 -31.887 -7.798 1.00 42.88 172 ALA A N 1
ATOM 1279 C CA . ALA A 1 172 ? 8.937 -31.607 -7.310 1.00 42.88 172 ALA A CA 1
ATOM 1280 C C . ALA A 1 172 ? 10.005 -31.560 -8.421 1.00 42.88 172 ALA A C 1
ATOM 1282 O O . ALA A 1 172 ? 11.162 -31.261 -8.146 1.00 42.88 172 ALA A O 1
ATOM 1283 N N . GLU A 1 173 ? 9.637 -31.827 -9.673 1.00 42.38 173 GLU A N 1
ATOM 1284 C CA . GLU A 1 173 ? 10.576 -31.953 -10.785 1.00 42.38 173 GLU A CA 1
ATOM 1285 C C . GLU A 1 173 ? 10.117 -31.103 -11.974 1.00 42.38 173 GLU A C 1
ATOM 1287 O O . GLU A 1 173 ? 9.601 -31.604 -12.970 1.00 42.38 173 GLU A O 1
ATOM 1292 N N . ILE A 1 174 ? 10.322 -29.791 -11.874 1.00 43.06 174 ILE A N 1
ATOM 1293 C CA . ILE A 1 174 ? 10.557 -28.973 -13.067 1.00 43.06 174 ILE A CA 1
ATOM 1294 C C . ILE A 1 174 ? 12.077 -28.914 -13.210 1.00 43.06 174 ILE A C 1
ATOM 1296 O O . ILE A 1 174 ? 12.765 -28.554 -12.259 1.00 43.06 174 ILE A O 1
ATOM 1300 N N . GLY A 1 175 ? 12.617 -29.349 -14.350 1.00 40.94 175 GLY A N 1
ATOM 1301 C CA . GLY A 1 175 ? 14.057 -29.325 -14.611 1.00 40.94 175 GLY A CA 1
ATOM 1302 C C . GLY A 1 175 ? 14.583 -27.888 -14.629 1.00 40.94 175 GLY A C 1
ATOM 1303 O O . GLY A 1 175 ? 14.450 -27.204 -15.637 1.00 40.94 175 GLY A O 1
ATOM 1304 N N . ILE A 1 176 ? 15.176 -27.452 -13.515 1.00 44.53 176 ILE A N 1
ATOM 1305 C CA . ILE A 1 176 ? 15.606 -26.064 -13.238 1.00 44.53 176 ILE A CA 1
ATOM 1306 C C . ILE A 1 176 ? 16.834 -25.644 -14.074 1.00 44.53 176 ILE A C 1
ATOM 1308 O O . ILE A 1 176 ? 17.171 -24.470 -14.146 1.00 44.53 176 ILE A O 1
ATOM 1312 N N . ASP A 1 177 ? 17.475 -26.565 -14.800 1.00 46.72 177 ASP A N 1
ATOM 1313 C CA . ASP A 1 177 ? 18.673 -26.275 -15.608 1.00 46.72 177 ASP A CA 1
ATOM 1314 C C . ASP A 1 177 ? 18.412 -25.412 -16.866 1.00 46.72 177 ASP A C 1
ATOM 1316 O O . ASP A 1 177 ? 19.320 -25.215 -17.676 1.00 46.72 177 ASP A O 1
ATOM 1320 N N . ARG A 1 178 ? 17.187 -24.909 -17.072 1.00 47.69 178 ARG A N 1
ATOM 1321 C CA . ARG A 1 178 ? 16.795 -24.184 -18.292 1.00 47.69 178 ARG A CA 1
ATOM 1322 C C . ARG A 1 178 ? 15.830 -23.008 -18.117 1.00 47.69 178 ARG A C 1
ATOM 1324 O O . ARG A 1 178 ? 15.307 -22.568 -19.128 1.00 47.69 178 ARG A O 1
ATOM 1331 N N . ILE A 1 179 ? 15.599 -22.513 -16.903 1.00 50.50 179 ILE A N 1
ATOM 1332 C CA . ILE A 1 179 ? 14.719 -21.351 -16.705 1.00 50.50 179 ILE A CA 1
ATOM 1333 C C . ILE A 1 179 ? 15.586 -20.170 -16.289 1.00 50.50 179 ILE A C 1
ATOM 1335 O O . ILE A 1 179 ? 16.154 -20.177 -15.193 1.00 50.50 179 ILE A O 1
ATOM 1339 N N . HIS A 1 180 ? 15.741 -19.186 -17.173 1.00 56.66 180 HIS A N 1
ATOM 1340 C CA . HIS A 1 180 ? 16.329 -17.907 -16.803 1.00 56.66 180 HIS A CA 1
ATOM 1341 C C . HIS A 1 180 ? 15.295 -17.150 -15.951 1.00 56.66 180 HIS A C 1
ATOM 1343 O O . HIS A 1 180 ? 14.197 -16.907 -16.433 1.00 56.66 180 HIS A O 1
ATOM 1349 N N . PRO A 1 181 ? 15.578 -16.774 -14.689 1.00 55.44 181 PRO A N 1
ATOM 1350 C CA . PRO A 1 181 ? 14.590 -16.135 -13.813 1.00 55.44 181 PRO A CA 1
ATOM 1351 C C . PRO A 1 181 ? 14.012 -14.812 -14.325 1.00 55.44 181 PRO A C 1
ATOM 1353 O O . PRO A 1 181 ? 13.018 -14.347 -13.780 1.00 55.44 181 PRO A O 1
ATOM 1356 N N . LEU A 1 182 ? 14.628 -14.212 -15.349 1.00 63.97 182 LEU A N 1
ATOM 1357 C CA . LEU A 1 182 ? 14.100 -13.034 -16.033 1.00 63.97 182 LEU A CA 1
ATOM 1358 C C . LEU A 1 182 ? 13.262 -13.368 -17.281 1.00 63.97 182 LEU A C 1
ATOM 1360 O O . LEU A 1 182 ? 12.755 -12.440 -17.879 1.00 63.97 182 LEU A O 1
ATOM 1364 N N . GLU A 1 183 ? 13.053 -14.635 -17.662 1.00 66.19 183 GLU A N 1
ATOM 1365 C CA . GLU A 1 183 ? 12.219 -14.996 -18.832 1.00 66.19 183 GLU A CA 1
ATOM 1366 C C . GLU A 1 183 ? 10.789 -14.436 -18.735 1.00 66.19 183 GLU A C 1
ATOM 1368 O O . GLU A 1 183 ? 10.229 -13.998 -19.735 1.00 66.19 183 GLU A O 1
ATOM 1373 N N . GLU A 1 184 ? 10.209 -14.396 -17.532 1.00 63.69 184 GLU A N 1
ATOM 1374 C CA . GLU A 1 184 ? 8.896 -13.772 -17.304 1.00 63.69 184 GLU A CA 1
ATOM 1375 C C . GLU A 1 184 ? 8.952 -12.249 -17.499 1.00 63.69 184 GLU A C 1
ATOM 1377 O O . GLU A 1 184 ? 8.043 -11.647 -18.063 1.00 63.69 184 GLU A O 1
ATOM 1382 N N . ILE A 1 185 ? 10.059 -11.623 -17.090 1.00 65.56 185 ILE A N 1
ATOM 1383 C CA . ILE A 1 185 ? 10.306 -10.195 -17.306 1.00 65.56 185 ILE A CA 1
ATOM 1384 C C . ILE A 1 185 ? 10.494 -9.908 -18.806 1.00 65.56 185 ILE A C 1
ATOM 1386 O O . ILE A 1 185 ? 9.904 -8.959 -19.318 1.00 65.56 185 ILE A O 1
ATOM 1390 N N . ASP A 1 186 ? 11.224 -10.767 -19.518 1.00 68.19 186 ASP A N 1
ATOM 1391 C CA . ASP A 1 186 ? 11.443 -10.667 -20.962 1.00 68.19 186 ASP A CA 1
ATOM 1392 C C . ASP A 1 186 ? 10.113 -10.805 -21.733 1.00 68.19 186 ASP A C 1
ATOM 1394 O O . ASP A 1 186 ? 9.848 -10.046 -22.662 1.00 68.19 186 ASP A O 1
ATOM 1398 N N . SER A 1 187 ? 9.214 -11.701 -21.303 1.00 69.38 187 SER A N 1
ATOM 1399 C CA . SER A 1 187 ? 7.872 -11.846 -21.893 1.00 69.38 187 SER A CA 1
ATOM 1400 C C . SER A 1 187 ? 6.999 -10.595 -21.713 1.00 69.38 187 SER A C 1
ATOM 1402 O O . SER A 1 187 ? 6.174 -10.276 -22.578 1.00 69.38 187 SER A O 1
ATOM 1404 N N . VAL A 1 188 ? 7.150 -9.881 -20.592 1.00 72.31 188 VAL A N 1
ATOM 1405 C CA . VAL A 1 188 ? 6.476 -8.593 -20.364 1.00 72.31 188 VAL A CA 1
ATOM 1406 C C . VAL A 1 188 ? 7.080 -7.506 -21.255 1.00 72.31 188 VAL A C 1
ATOM 1408 O O . VAL A 1 188 ? 6.340 -6.682 -21.793 1.00 72.31 188 VAL A O 1
ATOM 1411 N N . HI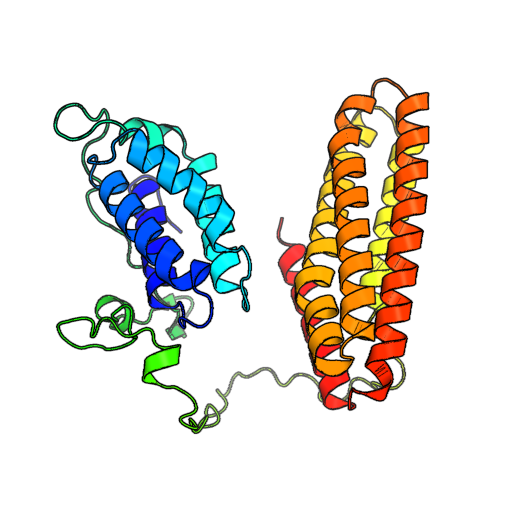S A 1 189 ? 8.397 -7.516 -21.473 1.00 73.75 189 HIS A N 1
ATOM 1412 C CA . HIS A 1 189 ? 9.051 -6.602 -22.416 1.00 73.75 189 HIS A CA 1
ATOM 1413 C C . HIS A 1 189 ? 8.585 -6.809 -23.851 1.00 73.75 189 HIS A C 1
ATOM 1415 O O . HIS A 1 189 ? 8.269 -5.822 -24.511 1.00 73.75 189 HIS A O 1
ATOM 1421 N N . ASP A 1 190 ? 8.438 -8.058 -24.292 1.00 76.56 190 ASP A N 1
ATOM 1422 C CA . ASP A 1 190 ? 7.884 -8.373 -25.612 1.00 76.56 190 ASP A CA 1
ATOM 1423 C C . ASP A 1 190 ? 6.464 -7.791 -25.774 1.00 76.56 190 ASP A C 1
ATOM 1425 O O . ASP A 1 190 ? 6.162 -7.149 -26.781 1.00 76.56 190 ASP A O 1
ATOM 1429 N N . HIS A 1 191 ? 5.606 -7.919 -24.753 1.00 79.69 191 HIS A N 1
ATOM 1430 C CA . HIS A 1 191 ? 4.256 -7.331 -24.769 1.00 79.69 191 HIS A CA 1
ATOM 1431 C C . HIS A 1 191 ? 4.269 -5.799 -24.783 1.00 79.69 191 HIS A C 1
ATOM 1433 O O . HIS A 1 191 ? 3.428 -5.167 -25.432 1.00 79.69 191 HIS A O 1
ATOM 1439 N N . ILE A 1 192 ? 5.205 -5.181 -24.063 1.00 80.94 192 ILE A N 1
ATOM 1440 C CA . ILE A 1 192 ? 5.375 -3.729 -24.075 1.00 80.94 192 ILE A CA 1
ATOM 1441 C C . ILE A 1 192 ? 5.786 -3.262 -25.477 1.00 80.94 192 ILE A C 1
ATOM 1443 O O . ILE A 1 192 ? 5.183 -2.323 -25.997 1.00 80.94 192 ILE A O 1
ATOM 1447 N N . ASP A 1 193 ? 6.743 -3.933 -26.118 1.00 80.75 193 ASP A N 1
ATOM 1448 C CA . ASP A 1 193 ? 7.199 -3.602 -27.472 1.00 80.75 193 ASP A CA 1
ATOM 1449 C C . ASP A 1 193 ? 6.089 -3.775 -28.520 1.00 80.75 193 ASP A C 1
ATOM 1451 O O . ASP A 1 193 ? 5.907 -2.906 -29.382 1.00 80.75 193 ASP A O 1
ATOM 1455 N N . GLU A 1 194 ? 5.290 -4.841 -28.420 1.00 81.75 194 GLU A N 1
ATOM 1456 C CA . GLU A 1 194 ? 4.100 -5.034 -29.256 1.00 81.75 194 GLU A CA 1
ATOM 1457 C C . GLU A 1 194 ? 3.093 -3.890 -29.068 1.00 81.75 194 GLU A C 1
ATOM 1459 O O . GLU A 1 194 ? 2.629 -3.297 -30.046 1.00 81.75 194 GLU A O 1
ATOM 1464 N N . THR A 1 195 ? 2.822 -3.498 -27.822 1.00 84.50 195 THR A N 1
ATOM 1465 C CA . THR A 1 195 ? 1.887 -2.405 -27.514 1.00 84.50 195 THR A CA 1
ATOM 1466 C C . THR A 1 195 ? 2.398 -1.054 -28.031 1.00 84.50 195 THR A C 1
ATOM 1468 O O . THR A 1 195 ? 1.637 -0.262 -28.590 1.00 84.50 195 THR A O 1
ATOM 1471 N N . LEU A 1 196 ? 3.702 -0.780 -27.911 1.00 85.44 196 LEU A N 1
ATOM 1472 C CA . LEU A 1 196 ? 4.335 0.419 -28.473 1.00 85.44 196 LEU A CA 1
ATOM 1473 C C . LEU A 1 196 ? 4.217 0.448 -30.006 1.00 85.44 196 LEU A C 1
ATOM 1475 O O . LEU A 1 196 ? 3.975 1.511 -30.586 1.00 85.44 196 LEU A O 1
ATOM 1479 N N . HIS A 1 197 ? 4.341 -0.709 -30.664 1.00 85.50 197 HIS A N 1
ATOM 1480 C CA . HIS A 1 197 ? 4.133 -0.841 -32.105 1.00 85.50 197 HIS A CA 1
ATOM 1481 C C . HIS A 1 197 ? 2.681 -0.532 -32.501 1.00 85.50 197 HIS A C 1
ATOM 1483 O O . HIS A 1 197 ? 2.448 0.224 -33.450 1.00 85.50 197 HIS A O 1
ATOM 1489 N N . GLU A 1 198 ? 1.706 -1.049 -31.750 1.00 85.06 198 GLU A N 1
ATOM 1490 C CA . GLU A 1 198 ? 0.284 -0.758 -31.958 1.00 85.06 198 GLU A CA 1
ATOM 1491 C C . GLU A 1 198 ? -0.036 0.734 -31.790 1.00 85.06 198 GLU A C 1
ATOM 1493 O O 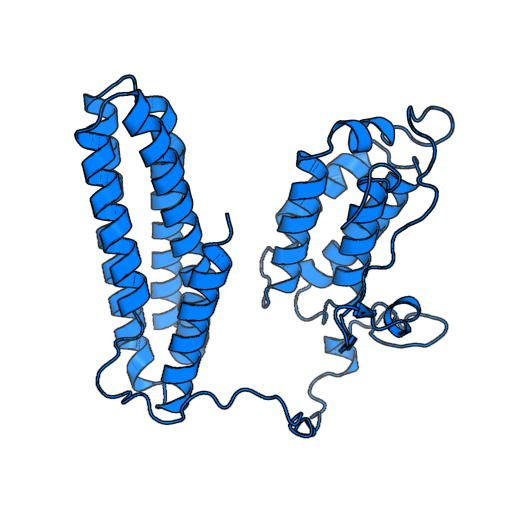. GLU A 1 198 ? -0.770 1.294 -32.600 1.00 85.06 198 GLU A O 1
ATOM 1498 N N . ILE A 1 199 ? 0.569 1.421 -30.815 1.00 84.56 199 ILE A N 1
ATOM 1499 C CA . ILE A 1 199 ? 0.384 2.870 -30.605 1.00 84.56 199 ILE A CA 1
ATOM 1500 C C . ILE A 1 199 ? 0.879 3.691 -31.806 1.00 84.56 199 ILE A C 1
ATOM 1502 O O . ILE A 1 199 ? 0.265 4.694 -32.169 1.00 84.56 199 ILE A O 1
ATOM 1506 N N . ILE A 1 200 ? 1.985 3.285 -32.440 1.00 83.81 200 ILE A N 1
ATOM 1507 C CA . ILE A 1 200 ? 2.530 3.991 -33.612 1.00 83.81 200 ILE A CA 1
ATOM 1508 C C . ILE A 1 200 ? 1.641 3.792 -34.847 1.00 83.81 200 ILE A C 1
ATOM 1510 O O . ILE A 1 200 ? 1.540 4.696 -35.679 1.00 83.81 200 ILE A O 1
ATOM 1514 N N . HIS A 1 201 ? 1.033 2.617 -35.005 1.00 83.44 201 HIS A N 1
ATOM 1515 C CA . HIS A 1 201 ? 0.388 2.218 -36.258 1.00 83.44 201 HIS A CA 1
ATOM 1516 C C . HIS A 1 201 ? -1.147 2.162 -36.214 1.00 83.44 201 HIS A C 1
ATOM 1518 O O . HIS A 1 201 ? -1.763 2.072 -37.279 1.00 83.44 201 HIS A O 1
ATOM 1524 N N . GLY A 1 202 ? -1.753 2.220 -35.028 1.00 75.81 202 GLY A N 1
ATOM 1525 C CA . GLY A 1 202 ? -3.199 2.147 -34.812 1.00 75.81 202 GLY A CA 1
ATOM 1526 C C . GLY A 1 202 ? -3.943 3.458 -35.072 1.00 75.81 202 GLY A C 1
ATOM 1527 O O . GLY A 1 202 ? -3.350 4.529 -35.231 1.00 75.81 202 GLY A O 1
ATOM 1528 N N . ASP A 1 203 ? -5.275 3.381 -35.118 1.00 76.50 203 ASP A N 1
ATOM 1529 C CA . ASP A 1 203 ? -6.118 4.580 -35.168 1.00 76.50 203 ASP A CA 1
ATOM 1530 C C . ASP A 1 203 ? -6.251 5.265 -33.790 1.00 76.50 203 ASP A C 1
ATOM 1532 O O . ASP A 1 203 ? -5.864 4.713 -32.764 1.00 76.50 203 ASP A O 1
ATOM 1536 N N . SER A 1 204 ? -6.792 6.489 -33.725 1.00 72.62 204 SER A N 1
ATOM 1537 C CA . SER A 1 204 ? -6.861 7.262 -32.467 1.00 72.62 204 SER A CA 1
ATOM 1538 C C . SER A 1 204 ? -7.648 6.571 -31.340 1.00 72.62 204 SER A C 1
ATOM 1540 O O . SER A 1 204 ? -7.381 6.820 -30.161 1.00 72.62 204 SER A O 1
ATOM 1542 N N . SER A 1 205 ? -8.624 5.720 -31.673 1.00 73.88 205 SER A N 1
ATOM 1543 C CA . SER A 1 205 ? -9.427 5.000 -30.679 1.00 73.88 205 SER A CA 1
ATOM 1544 C C . SER A 1 205 ? -8.706 3.758 -30.156 1.00 73.88 205 SER A C 1
ATOM 1546 O O . SER A 1 205 ? -8.709 3.515 -28.950 1.00 73.88 205 SER A O 1
ATOM 1548 N N . GLU A 1 206 ? -8.014 3.036 -31.038 1.00 77.69 206 GLU A N 1
ATOM 1549 C CA . GLU A 1 206 ? -7.135 1.918 -30.688 1.00 77.69 206 GLU A CA 1
ATOM 1550 C C . GLU A 1 206 ? -5.931 2.407 -29.874 1.00 77.69 206 GLU A C 1
ATOM 1552 O O . GLU A 1 206 ? -5.634 1.852 -28.821 1.00 77.69 206 GLU A O 1
ATOM 1557 N N . CYS A 1 207 ? -5.325 3.523 -30.286 1.00 80.69 207 CYS A N 1
ATOM 1558 C CA . CYS A 1 207 ? -4.192 4.156 -29.621 1.00 80.69 207 CYS A CA 1
ATOM 1559 C C . CYS A 1 207 ? -4.486 4.505 -28.159 1.00 80.69 207 CYS A C 1
ATOM 1561 O O . CYS A 1 207 ? -3.618 4.338 -27.308 1.00 80.69 207 CYS A O 1
ATOM 1563 N N . THR A 1 208 ? -5.695 4.985 -27.850 1.00 81.06 208 THR A N 1
ATOM 1564 C CA . THR A 1 208 ? -6.055 5.346 -26.469 1.00 81.06 208 THR A CA 1
ATOM 1565 C C . THR A 1 208 ? -6.076 4.111 -25.569 1.00 81.06 208 THR A C 1
ATOM 1567 O O . THR A 1 208 ? -5.478 4.128 -24.498 1.00 81.06 208 THR A O 1
ATOM 1570 N N . ARG A 1 209 ? -6.693 3.017 -26.034 1.00 82.12 209 ARG A N 1
ATOM 1571 C CA . ARG A 1 209 ? -6.714 1.743 -25.303 1.00 82.12 209 ARG A CA 1
ATOM 1572 C C . ARG A 1 209 ? -5.303 1.175 -25.135 1.00 82.12 209 ARG A C 1
ATOM 1574 O O . ARG A 1 209 ? -4.935 0.815 -24.027 1.00 82.12 209 ARG A O 1
ATOM 1581 N N . CYS A 1 210 ? -4.506 1.144 -26.203 1.00 82.00 210 CYS A N 1
ATOM 1582 C CA . CYS A 1 210 ? -3.133 0.639 -26.139 1.00 82.00 210 CYS A CA 1
ATOM 1583 C C . CYS A 1 210 ? -2.251 1.485 -25.201 1.00 82.00 210 CYS A C 1
ATOM 1585 O O . CYS A 1 210 ? -1.353 0.949 -24.565 1.00 82.00 210 CYS A O 1
ATOM 1587 N N . ILE A 1 211 ? -2.505 2.794 -25.066 1.00 86.06 211 ILE A N 1
ATOM 1588 C CA . ILE A 1 211 ? -1.821 3.634 -24.069 1.00 86.06 211 ILE A CA 1
ATOM 1589 C C . ILE A 1 211 ? -2.194 3.219 -22.644 1.00 86.06 211 ILE A C 1
ATOM 1591 O O . ILE A 1 211 ? -1.296 3.113 -21.813 1.00 86.06 211 ILE A O 1
ATOM 1595 N N . ASP A 1 212 ? -3.475 2.988 -22.353 1.00 81.81 212 ASP A N 1
ATOM 1596 C CA . ASP A 1 212 ? -3.905 2.537 -21.023 1.00 81.81 212 ASP A CA 1
ATOM 1597 C C . ASP A 1 212 ? -3.298 1.162 -20.683 1.00 81.81 212 ASP A C 1
ATOM 1599 O O . ASP A 1 212 ? -2.759 0.980 -19.588 1.00 81.81 212 ASP A O 1
ATOM 1603 N N . ASP A 1 213 ? -3.294 0.237 -21.650 1.00 82.25 213 ASP A N 1
ATOM 1604 C CA . ASP A 1 213 ? -2.676 -1.089 -21.519 1.00 82.25 213 ASP A CA 1
ATOM 1605 C C . ASP A 1 213 ? -1.157 -0.970 -21.271 1.00 82.25 213 ASP A C 1
ATOM 1607 O O . ASP A 1 213 ? -0.619 -1.589 -20.352 1.00 82.25 213 ASP A O 1
ATOM 1611 N N . LEU A 1 214 ? -0.461 -0.105 -22.019 1.00 84.75 214 LEU A N 1
ATOM 1612 C CA . LEU A 1 214 ? 0.968 0.166 -21.837 1.00 84.75 214 LEU A CA 1
ATOM 1613 C C . LEU A 1 214 ? 1.278 0.760 -20.458 1.00 84.75 214 LEU A C 1
ATOM 1615 O O . LEU A 1 214 ? 2.254 0.359 -19.824 1.00 84.75 214 LEU A O 1
ATOM 1619 N N . VAL A 1 215 ? 0.482 1.734 -19.999 1.00 84.69 215 VAL A N 1
ATOM 1620 C CA . VAL A 1 215 ? 0.641 2.341 -18.667 1.00 84.69 215 VAL A CA 1
ATOM 1621 C C . VAL A 1 215 ? 0.562 1.258 -17.604 1.00 84.69 215 VAL A C 1
ATOM 1623 O O . VAL A 1 215 ? 1.433 1.195 -16.737 1.00 84.69 215 VAL A O 1
ATOM 1626 N N . HIS A 1 216 ? -0.443 0.391 -17.700 1.00 81.62 216 HIS A N 1
ATOM 1627 C CA . HIS A 1 216 ? -0.624 -0.699 -16.760 1.00 81.62 216 HIS A CA 1
ATOM 1628 C C . HIS A 1 216 ? 0.551 -1.687 -16.791 1.00 81.62 216 HIS A C 1
ATOM 1630 O O . HIS A 1 216 ? 1.146 -1.940 -15.745 1.00 81.62 216 HIS A O 1
ATOM 1636 N N . LEU A 1 217 ? 0.943 -2.177 -17.973 1.00 79.50 217 LEU A N 1
ATOM 1637 C CA . LEU A 1 217 ? 2.056 -3.124 -18.134 1.00 79.50 217 LEU A CA 1
ATOM 1638 C C . LEU A 1 217 ? 3.368 -2.583 -17.552 1.00 79.50 217 LEU A C 1
ATOM 1640 O O . LEU A 1 217 ? 4.077 -3.290 -16.836 1.00 79.50 217 LEU A O 1
ATOM 1644 N N . VAL A 1 218 ? 3.675 -1.311 -17.810 1.00 84.25 218 VAL A N 1
ATOM 1645 C CA . VAL A 1 218 ? 4.875 -0.655 -17.277 1.00 84.25 218 VAL A CA 1
ATOM 1646 C C . VAL A 1 218 ? 4.808 -0.505 -15.756 1.00 84.25 218 VAL A C 1
ATOM 1648 O O . VAL A 1 218 ? 5.799 -0.776 -15.079 1.00 84.25 218 VAL A O 1
ATOM 1651 N N . GLU A 1 219 ? 3.667 -0.091 -15.196 1.00 82.25 219 GLU A N 1
ATOM 1652 C CA . GLU A 1 219 ? 3.514 0.054 -13.742 1.00 82.25 219 GLU A CA 1
ATOM 1653 C C . GLU A 1 219 ? 3.656 -1.290 -13.017 1.00 82.25 219 GLU A C 1
ATOM 1655 O O . GLU A 1 219 ? 4.339 -1.362 -11.994 1.00 82.25 219 GLU A O 1
ATOM 1660 N N . VAL A 1 220 ? 3.081 -2.356 -13.580 1.00 75.19 220 VAL A N 1
ATOM 1661 C CA . VAL A 1 220 ? 3.232 -3.729 -13.087 1.00 75.19 220 VAL A CA 1
ATOM 1662 C C . VAL A 1 220 ? 4.697 -4.170 -13.121 1.00 75.19 220 VAL A C 1
ATOM 1664 O O . VAL A 1 220 ? 5.245 -4.568 -12.092 1.00 75.19 220 VAL A O 1
ATOM 1667 N N . HIS A 1 221 ? 5.361 -4.040 -14.272 1.00 78.81 221 HIS A N 1
ATOM 1668 C CA . HIS A 1 221 ? 6.764 -4.434 -14.451 1.00 78.81 221 HIS A CA 1
ATOM 1669 C C . HIS A 1 221 ? 7.710 -3.731 -13.462 1.00 78.81 221 HIS A C 1
ATOM 1671 O O . HIS A 1 221 ? 8.573 -4.349 -12.821 1.00 78.81 221 HIS A O 1
ATOM 1677 N N . MET A 1 222 ? 7.521 -2.421 -13.298 1.00 82.94 222 MET A N 1
ATOM 1678 C CA . MET A 1 222 ? 8.303 -1.609 -12.369 1.00 82.94 222 MET A CA 1
ATOM 1679 C C . MET A 1 222 ? 8.031 -1.989 -10.906 1.00 82.94 222 MET A C 1
ATOM 1681 O O . MET A 1 222 ? 8.970 -2.041 -10.108 1.00 82.94 222 MET A O 1
ATOM 1685 N N . ASP A 1 223 ? 6.784 -2.307 -10.537 1.00 78.94 223 ASP A N 1
ATOM 1686 C CA . ASP A 1 223 ? 6.450 -2.759 -9.179 1.00 78.94 223 ASP A CA 1
ATOM 1687 C C . ASP A 1 223 ? 7.136 -4.090 -8.843 1.00 78.94 223 ASP A C 1
ATOM 1689 O O . ASP A 1 223 ? 7.769 -4.208 -7.788 1.00 78.94 223 ASP A O 1
ATOM 1693 N N . VAL A 1 224 ? 7.094 -5.067 -9.758 1.00 73.12 224 VAL A N 1
ATOM 1694 C CA . VAL A 1 224 ? 7.767 -6.368 -9.595 1.00 73.12 224 VAL A CA 1
ATOM 1695 C C . VAL A 1 224 ? 9.272 -6.174 -9.373 1.00 73.12 224 VAL A C 1
ATOM 1697 O O . VAL A 1 224 ? 9.840 -6.677 -8.393 1.00 73.12 224 VAL A O 1
ATOM 1700 N N . SER A 1 225 ? 9.915 -5.374 -10.227 1.00 80.81 225 SER A N 1
ATOM 1701 C CA . SER A 1 225 ? 11.353 -5.085 -10.155 1.00 80.81 225 SER A CA 1
ATOM 1702 C C . SER A 1 225 ? 11.738 -4.379 -8.846 1.00 80.81 225 SER A C 1
ATOM 1704 O O . SER A 1 225 ? 12.684 -4.791 -8.160 1.00 80.81 225 SER A O 1
ATOM 1706 N N . ALA A 1 226 ? 10.962 -3.371 -8.437 1.00 82.75 226 ALA A N 1
ATOM 1707 C CA . ALA A 1 226 ? 11.198 -2.603 -7.219 1.00 82.75 226 ALA A CA 1
ATOM 1708 C C . ALA A 1 226 ? 10.937 -3.396 -5.929 1.00 82.75 226 ALA A C 1
ATOM 1710 O O . ALA A 1 226 ? 11.568 -3.132 -4.898 1.00 82.75 226 ALA A O 1
ATOM 1711 N N . ARG A 1 227 ? 10.015 -4.365 -5.954 1.00 77.94 227 ARG A N 1
ATOM 1712 C CA . ARG A 1 227 ? 9.661 -5.179 -4.780 1.00 77.94 227 ARG A CA 1
ATOM 1713 C C . ARG A 1 227 ? 10.590 -6.358 -4.566 1.00 77.94 227 ARG A C 1
ATOM 1715 O O . ARG A 1 227 ? 10.853 -6.705 -3.413 1.00 77.94 227 ARG A O 1
ATOM 1722 N N . ILE A 1 228 ? 11.053 -6.980 -5.645 1.00 80.50 228 ILE A N 1
ATOM 1723 C CA . ILE A 1 228 ? 11.748 -8.266 -5.572 1.00 80.50 228 ILE A CA 1
ATOM 1724 C C . ILE A 1 228 ? 13.218 -8.119 -5.947 1.00 80.50 228 ILE A C 1
ATOM 1726 O O . ILE A 1 228 ? 14.094 -8.414 -5.126 1.00 80.50 228 ILE A O 1
ATOM 1730 N N . LEU A 1 229 ? 13.510 -7.630 -7.153 1.00 83.56 229 LEU A N 1
ATOM 1731 C CA . LEU A 1 229 ? 14.865 -7.655 -7.699 1.00 83.56 229 LEU A CA 1
ATOM 1732 C C . LEU A 1 229 ? 15.786 -6.668 -6.976 1.00 83.56 229 LEU A C 1
ATOM 1734 O O . LEU A 1 229 ? 16.836 -7.071 -6.471 1.00 83.56 229 LEU A O 1
ATOM 1738 N N . TYR A 1 230 ? 15.381 -5.400 -6.846 1.00 89.56 230 TYR A N 1
ATOM 1739 C CA . TYR A 1 230 ? 16.254 -4.373 -6.261 1.00 89.56 230 TYR A CA 1
ATOM 1740 C C . TYR A 1 230 ? 16.609 -4.687 -4.803 1.00 89.56 230 TYR A C 1
ATOM 1742 O O . TYR A 1 230 ? 17.795 -4.671 -4.467 1.00 89.56 230 TYR A O 1
ATOM 1750 N N . PRO A 1 231 ? 15.656 -5.047 -3.918 1.00 85.81 231 PRO A N 1
ATOM 1751 C CA . PRO A 1 231 ? 15.995 -5.386 -2.538 1.00 85.81 231 PRO A CA 1
ATOM 1752 C C . PRO A 1 231 ? 16.884 -6.629 -2.432 1.00 85.81 231 PRO A C 1
ATOM 1754 O O . PRO A 1 231 ? 17.730 -6.701 -1.540 1.00 85.81 231 PRO A O 1
ATOM 1757 N N . THR A 1 232 ? 16.712 -7.601 -3.333 1.00 82.94 232 THR A N 1
ATOM 1758 C CA . THR A 1 232 ? 17.520 -8.827 -3.352 1.00 82.94 232 THR A CA 1
ATOM 1759 C C . THR A 1 232 ? 18.959 -8.517 -3.749 1.00 82.94 232 THR A C 1
ATOM 1761 O O . THR A 1 232 ? 19.888 -8.866 -3.022 1.00 82.94 232 THR A O 1
ATOM 1764 N N . VAL A 1 233 ? 19.161 -7.764 -4.826 1.00 86.38 233 VAL A N 1
ATOM 1765 C CA . VAL A 1 233 ? 20.498 -7.356 -5.276 1.00 86.38 233 VAL A CA 1
ATOM 1766 C C . VAL A 1 233 ? 21.208 -6.517 -4.210 1.00 86.38 233 VAL A C 1
ATOM 1768 O O . VAL A 1 233 ? 22.367 -6.779 -3.895 1.00 86.38 233 VAL A O 1
ATOM 1771 N N . ARG A 1 234 ? 20.512 -5.578 -3.556 1.00 89.25 234 ARG A N 1
ATOM 1772 C CA . ARG A 1 234 ? 21.085 -4.805 -2.437 1.00 89.25 234 ARG A CA 1
ATOM 1773 C C . ARG A 1 234 ? 21.520 -5.690 -1.271 1.00 89.25 234 ARG A C 1
ATOM 1775 O O . ARG A 1 234 ? 22.580 -5.479 -0.686 1.00 89.25 234 ARG A O 1
ATOM 1782 N N . ARG A 1 235 ? 20.719 -6.706 -0.932 1.00 85.50 235 ARG A N 1
ATOM 1783 C CA . ARG A 1 235 ? 21.002 -7.616 0.188 1.00 85.50 235 ARG A CA 1
ATOM 1784 C C . ARG A 1 235 ? 22.225 -8.493 -0.070 1.00 85.50 235 ARG A C 1
ATOM 1786 O O . ARG A 1 235 ? 22.996 -8.727 0.857 1.00 85.50 235 ARG A O 1
ATOM 1793 N N . HIS A 1 236 ? 22.382 -8.987 -1.295 1.00 83.50 236 HIS A N 1
ATOM 1794 C CA . HIS A 1 236 ? 23.383 -10.007 -1.613 1.00 83.50 236 HIS A CA 1
ATOM 1795 C C . HIS A 1 236 ? 24.660 -9.443 -2.256 1.00 83.50 236 HIS A C 1
ATOM 1797 O O . HIS A 1 236 ? 25.713 -10.068 -2.135 1.00 83.50 236 HIS A O 1
ATOM 1803 N N . CYS A 1 237 ? 24.607 -8.257 -2.874 1.00 85.12 237 CYS A N 1
ATOM 1804 C CA . CYS A 1 237 ? 25.694 -7.742 -3.718 1.00 85.12 237 CYS A CA 1
ATOM 1805 C C . CYS A 1 237 ? 26.351 -6.442 -3.205 1.00 85.12 237 CYS A C 1
ATOM 1807 O O . CYS A 1 237 ? 27.238 -5.898 -3.869 1.00 85.12 237 CYS A O 1
ATOM 1809 N N . GLY A 1 238 ? 25.957 -5.946 -2.025 1.00 84.50 238 GLY A N 1
ATOM 1810 C CA . GLY A 1 238 ? 26.581 -4.790 -1.365 1.00 84.50 238 GLY A CA 1
ATOM 1811 C C . GLY A 1 238 ? 26.571 -3.513 -2.217 1.00 84.50 238 GLY A C 1
ATOM 1812 O O . GLY A 1 238 ? 25.612 -3.254 -2.936 1.00 84.50 238 GLY A O 1
ATOM 1813 N N . GLU A 1 239 ? 27.657 -2.732 -2.174 1.00 91.19 239 GLU A N 1
ATOM 1814 C CA . GLU A 1 239 ? 27.755 -1.413 -2.833 1.00 91.19 239 GLU A CA 1
ATOM 1815 C C . GLU A 1 239 ? 27.490 -1.460 -4.350 1.00 91.19 239 GLU A C 1
ATOM 1817 O O . GLU A 1 239 ? 26.810 -0.591 -4.889 1.00 91.19 239 GLU A O 1
ATOM 1822 N N . HIS A 1 240 ? 27.966 -2.497 -5.049 1.00 89.44 240 HIS A N 1
ATOM 1823 C CA . HIS A 1 240 ? 27.684 -2.661 -6.482 1.00 89.44 240 HIS A CA 1
ATOM 1824 C C . HIS A 1 240 ? 26.196 -2.917 -6.742 1.00 89.44 240 HIS A C 1
ATOM 1826 O O . HIS A 1 240 ? 25.643 -2.413 -7.720 1.00 89.44 240 HIS A O 1
ATOM 1832 N N . GLY A 1 241 ? 25.553 -3.675 -5.850 1.00 89.75 241 GLY A N 1
ATOM 1833 C CA . GLY A 1 241 ? 24.119 -3.910 -5.905 1.00 89.75 241 GLY A CA 1
ATOM 1834 C C . GLY A 1 241 ? 23.306 -2.645 -5.639 1.00 89.75 241 GLY A C 1
ATOM 1835 O O . GLY A 1 241 ? 22.339 -2.384 -6.350 1.00 89.75 241 GLY A O 1
ATOM 1836 N N . ASP A 1 242 ? 23.733 -1.825 -4.676 1.00 89.25 242 ASP A N 1
ATOM 1837 C CA . ASP A 1 242 ? 23.112 -0.529 -4.386 1.00 89.25 242 ASP A CA 1
ATOM 1838 C C . ASP A 1 242 ? 23.171 0.420 -5.587 1.00 89.25 242 ASP A C 1
ATOM 1840 O O . ASP A 1 242 ? 22.145 0.976 -5.976 1.00 89.25 242 ASP A O 1
ATOM 1844 N N . VAL A 1 243 ? 24.339 0.545 -6.228 1.00 94.62 243 VAL A N 1
ATOM 1845 C CA . VAL A 1 243 ? 24.523 1.415 -7.401 1.00 94.62 243 VAL A CA 1
ATOM 1846 C C . VAL A 1 243 ? 23.642 0.986 -8.576 1.00 94.62 243 VAL A C 1
ATOM 1848 O O . VAL A 1 243 ? 23.063 1.838 -9.254 1.00 94.62 243 VAL A O 1
ATOM 1851 N N . LEU A 1 244 ? 23.535 -0.319 -8.848 1.00 93.38 244 LEU A N 1
ATOM 1852 C CA . LEU A 1 244 ? 22.675 -0.817 -9.925 1.00 93.38 244 LEU A CA 1
ATOM 1853 C C . LEU A 1 244 ? 21.193 -0.596 -9.614 1.00 93.38 244 LEU A C 1
ATOM 1855 O O . LEU A 1 244 ? 20.468 -0.104 -10.476 1.00 93.38 244 LEU A O 1
ATOM 1859 N N . ALA A 1 245 ? 20.765 -0.880 -8.384 1.00 92.00 245 ALA A N 1
ATOM 1860 C CA . ALA A 1 245 ? 19.389 -0.664 -7.954 1.00 92.00 245 ALA A CA 1
ATOM 1861 C C . ALA A 1 245 ? 18.990 0.825 -7.978 1.00 92.00 245 ALA A C 1
ATOM 1863 O O . ALA A 1 245 ? 17.873 1.152 -8.378 1.00 92.00 245 ALA A O 1
ATOM 1864 N N . ASP A 1 246 ? 19.889 1.741 -7.598 1.00 93.31 246 ASP A N 1
ATOM 1865 C CA . ASP A 1 246 ? 19.654 3.192 -7.688 1.00 93.31 246 ASP A CA 1
ATOM 1866 C C . ASP A 1 246 ? 19.496 3.648 -9.147 1.00 93.31 246 ASP A C 1
ATOM 1868 O O . ASP A 1 246 ? 18.591 4.418 -9.469 1.00 93.31 246 ASP A O 1
ATOM 1872 N N . ARG A 1 247 ? 20.350 3.149 -10.052 1.00 95.38 247 ARG A N 1
ATOM 1873 C CA . ARG A 1 247 ? 20.253 3.443 -11.492 1.00 95.38 247 ARG A CA 1
ATOM 1874 C C . ARG A 1 247 ? 18.961 2.901 -12.099 1.00 95.38 247 ARG A C 1
ATOM 1876 O O . ARG A 1 247 ? 18.350 3.605 -12.897 1.00 95.38 247 ARG A O 1
ATOM 1883 N N . ALA A 1 248 ? 18.555 1.690 -11.717 1.00 92.25 248 ALA A N 1
ATOM 1884 C CA . ALA A 1 248 ? 17.307 1.082 -12.169 1.00 92.25 248 ALA A CA 1
ATOM 1885 C C . ALA A 1 248 ? 16.093 1.885 -11.683 1.00 92.25 248 ALA A C 1
ATOM 1887 O O . ALA A 1 248 ? 15.257 2.258 -12.494 1.00 92.25 248 ALA A O 1
ATOM 1888 N N . THR A 1 249 ? 16.084 2.302 -10.413 1.00 91.88 249 THR A N 1
ATOM 1889 C CA . THR A 1 249 ? 15.032 3.173 -9.851 1.00 91.88 249 THR A CA 1
ATOM 1890 C C . THR A 1 249 ? 14.952 4.527 -10.575 1.00 91.88 249 THR A C 1
ATOM 1892 O O . THR A 1 249 ? 13.874 5.027 -10.876 1.00 91.88 249 THR A O 1
ATOM 1895 N N . ALA A 1 250 ? 16.093 5.134 -10.910 1.00 92.81 250 ALA A N 1
ATOM 1896 C CA . ALA A 1 250 ? 16.099 6.387 -11.667 1.00 92.81 250 ALA A CA 1
ATOM 1897 C C . A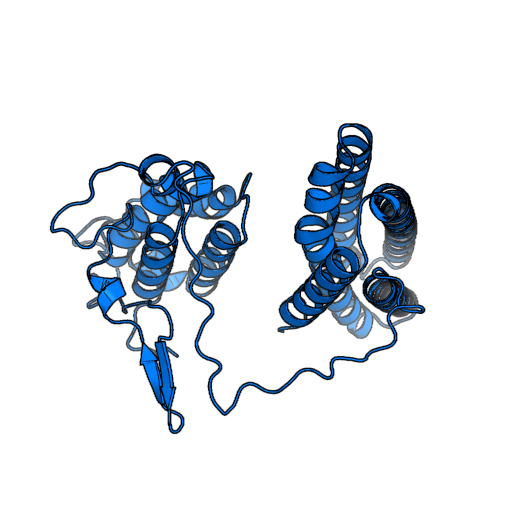LA A 1 250 ? 15.645 6.213 -13.130 1.00 92.81 250 ALA A C 1
ATOM 1899 O O . ALA A 1 250 ? 15.188 7.175 -13.750 1.00 92.81 250 ALA A O 1
ATOM 1900 N N . CYS A 1 251 ? 15.819 5.019 -13.702 1.00 93.12 251 CYS A N 1
ATOM 1901 C CA . CYS A 1 251 ? 15.331 4.668 -15.033 1.00 93.12 251 CYS A CA 1
ATOM 1902 C C . CYS A 1 251 ? 13.812 4.442 -15.010 1.00 93.12 251 CYS A C 1
ATOM 1904 O O . CYS A 1 251 ? 13.104 5.053 -15.806 1.00 93.12 251 CYS A O 1
ATOM 1906 N N . ASP A 1 252 ? 13.324 3.686 -14.028 1.00 91.38 252 ASP A N 1
ATOM 1907 C CA . ASP A 1 252 ? 11.912 3.498 -13.680 1.00 91.38 252 ASP A CA 1
ATOM 1908 C C . ASP A 1 252 ? 11.155 4.832 -13.613 1.00 91.38 252 ASP A C 1
ATOM 1910 O O . ASP A 1 252 ? 10.164 5.032 -14.316 1.00 91.38 252 ASP A O 1
ATOM 1914 N N . ASP A 1 253 ? 11.668 5.799 -12.846 1.00 90.38 253 ASP A N 1
ATOM 1915 C CA . ASP A 1 253 ? 11.060 7.130 -12.727 1.00 90.38 253 ASP A CA 1
ATOM 1916 C C . ASP A 1 253 ? 10.937 7.847 -14.086 1.00 90.38 253 ASP A C 1
ATOM 1918 O O . ASP A 1 253 ? 9.946 8.536 -14.355 1.00 90.38 253 ASP A O 1
ATOM 1922 N N . GLN A 1 254 ? 11.931 7.685 -14.966 1.00 93.25 254 GLN A N 1
ATOM 1923 C CA . GLN A 1 254 ? 11.924 8.280 -16.305 1.00 93.25 254 GLN A CA 1
ATOM 1924 C C . GLN A 1 254 ? 10.924 7.589 -17.233 1.00 93.25 254 GLN A C 1
ATOM 1926 O O . GLN A 1 254 ? 10.190 8.283 -17.941 1.00 93.25 254 GLN A O 1
ATOM 1931 N N . VAL A 1 255 ? 10.867 6.253 -17.215 1.00 91.31 255 VAL A N 1
ATOM 1932 C CA . VAL A 1 255 ? 9.897 5.464 -17.991 1.00 91.31 255 VAL A CA 1
ATOM 1933 C C . VAL A 1 255 ? 8.477 5.826 -17.553 1.00 91.31 255 VAL A C 1
ATOM 1935 O O . VAL A 1 255 ? 7.662 6.240 -18.381 1.00 91.31 255 VAL A O 1
ATOM 1938 N N . GLY A 1 256 ? 8.195 5.781 -16.248 1.00 89.44 256 GLY A N 1
ATOM 1939 C CA . GLY A 1 256 ? 6.878 6.097 -15.699 1.00 89.44 256 GLY A CA 1
ATOM 1940 C C . GLY A 1 256 ? 6.420 7.520 -16.033 1.00 89.44 256 GLY A C 1
ATOM 1941 O O . GLY A 1 256 ? 5.266 7.736 -16.412 1.00 89.44 256 GLY A O 1
ATOM 1942 N N . ALA A 1 257 ? 7.322 8.506 -15.966 1.00 90.19 257 ALA A N 1
ATOM 1943 C CA . ALA A 1 257 ? 7.016 9.878 -16.369 1.00 90.19 257 ALA A CA 1
ATOM 1944 C C . ALA A 1 257 ? 6.756 10.011 -17.881 1.00 90.19 257 ALA A C 1
ATOM 1946 O O . ALA A 1 257 ? 5.876 10.773 -18.296 1.00 90.19 257 ALA A O 1
ATOM 1947 N N . ALA A 1 258 ? 7.508 9.285 -18.713 1.00 90.94 258 ALA A N 1
ATOM 1948 C CA . ALA A 1 258 ? 7.354 9.315 -20.161 1.00 90.94 258 ALA A CA 1
ATOM 1949 C C . ALA A 1 258 ? 6.004 8.723 -20.601 1.00 90.94 258 ALA A C 1
ATOM 1951 O O . ALA A 1 258 ? 5.312 9.356 -21.407 1.00 90.94 258 ALA A O 1
ATOM 1952 N N . VAL A 1 259 ? 5.621 7.584 -20.015 1.00 90.50 259 VAL A N 1
ATOM 1953 C CA . VAL A 1 259 ? 4.388 6.833 -20.301 1.00 90.50 259 VAL A CA 1
ATOM 1954 C C . VAL A 1 259 ? 3.138 7.591 -19.839 1.00 90.50 259 VAL A C 1
ATOM 1956 O O . VAL A 1 259 ? 2.218 7.784 -20.631 1.00 90.50 259 VAL A O 1
ATOM 1959 N N . LYS A 1 260 ? 3.135 8.171 -18.627 1.00 86.44 260 LYS A N 1
ATOM 1960 C CA . LYS A 1 260 ? 2.007 8.986 -18.111 1.00 86.44 260 LYS A CA 1
ATOM 1961 C C . LYS A 1 260 ? 1.670 10.206 -18.976 1.00 86.44 260 LYS A C 1
ATOM 1963 O O . LYS A 1 260 ? 0.564 10.735 -18.902 1.00 86.44 260 LYS A O 1
ATOM 1968 N N . GLY A 1 261 ? 2.614 10.669 -19.796 1.00 85.94 261 GLY A N 1
ATOM 1969 C CA . GLY A 1 261 ? 2.410 11.786 -20.719 1.00 85.94 261 GLY A CA 1
ATOM 1970 C C . GLY A 1 261 ? 1.799 11.412 -22.075 1.00 85.94 261 GLY A C 1
ATOM 1971 O O . GLY A 1 261 ? 1.416 12.325 -22.809 1.00 85.94 261 GLY A O 1
ATOM 1972 N N . LEU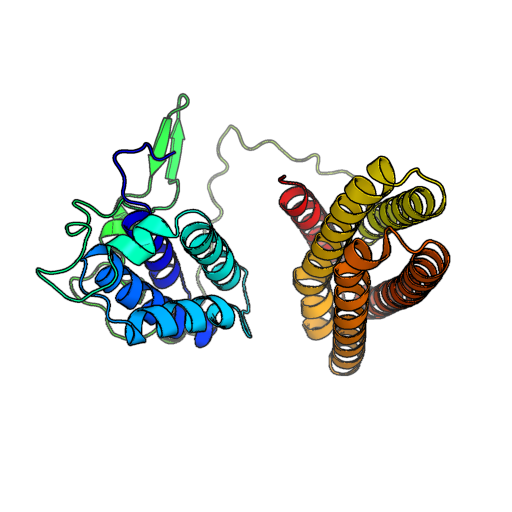 A 1 262 ? 1.704 10.123 -22.425 1.00 88.06 262 LEU A N 1
ATOM 1973 C CA . LEU A 1 262 ? 1.327 9.671 -23.773 1.00 88.06 262 LEU A CA 1
ATOM 1974 C C . LEU A 1 262 ? -0.096 10.064 -24.175 1.00 88.06 262 LEU A C 1
ATOM 1976 O O . LEU A 1 262 ? -0.291 10.555 -25.284 1.00 88.06 262 LEU A O 1
ATOM 1980 N N . GLY A 1 263 ? -1.073 9.930 -23.273 1.00 86.44 263 GLY A N 1
ATOM 1981 C CA . GLY A 1 263 ? -2.479 10.233 -23.576 1.00 86.44 263 GLY A CA 1
ATOM 1982 C C . GLY A 1 263 ? -2.710 11.674 -24.051 1.00 86.44 263 GLY A C 1
ATOM 1983 O O . GLY A 1 263 ? -3.602 11.941 -24.848 1.00 86.44 263 GLY A O 1
ATOM 1984 N N . SER A 1 264 ? -1.853 12.614 -23.636 1.00 89.19 264 SER A N 1
ATOM 1985 C CA . SER A 1 264 ? -1.924 14.015 -24.082 1.00 89.19 264 SER A CA 1
ATOM 1986 C C . SER A 1 264 ? -1.430 14.251 -25.517 1.00 89.19 264 SER A C 1
ATOM 1988 O O . SER A 1 264 ? -1.605 15.345 -26.053 1.00 89.19 264 SER A O 1
ATOM 1990 N N . LEU A 1 265 ? -0.793 13.248 -26.129 1.00 89.12 265 LEU A N 1
ATOM 1991 C CA . LEU A 1 265 ? -0.142 13.331 -27.437 1.00 89.12 265 LEU A CA 1
ATOM 1992 C C . LEU A 1 265 ? -0.914 12.598 -28.543 1.00 89.12 265 LEU A C 1
ATOM 1994 O O . LEU A 1 265 ? -0.490 12.670 -29.691 1.00 89.12 265 LEU A O 1
ATOM 1998 N N . VAL A 1 266 ? -2.036 11.937 -28.231 1.00 86.06 266 VAL A N 1
ATOM 1999 C CA . VAL A 1 266 ? -2.818 11.114 -29.182 1.00 86.06 266 VAL A CA 1
ATOM 2000 C C . VAL A 1 266 ? -3.213 11.891 -30.445 1.00 86.06 266 VAL A C 1
ATOM 2002 O O . VAL A 1 266 ? -3.172 11.350 -31.547 1.00 86.06 266 VAL A O 1
ATOM 2005 N N . ASP A 1 267 ? -3.511 13.185 -30.311 1.00 86.31 267 ASP A N 1
ATOM 2006 C CA . ASP A 1 267 ? -3.886 14.054 -31.436 1.00 86.31 267 ASP A CA 1
ATOM 2007 C C . ASP A 1 267 ? -2.681 14.615 -32.224 1.00 86.31 267 ASP A C 1
ATOM 2009 O O . ASP A 1 267 ? -2.853 15.312 -33.226 1.00 86.31 267 ASP A O 1
ATOM 2013 N N . ASN A 1 268 ? -1.447 14.346 -31.783 1.00 90.56 268 ASN A N 1
ATOM 2014 C CA . ASN A 1 268 ? -0.210 14.825 -32.398 1.00 90.56 268 ASN A CA 1
ATOM 2015 C C . ASN A 1 268 ? 0.736 13.655 -32.698 1.00 90.56 268 ASN A C 1
ATOM 2017 O O . ASN A 1 268 ? 1.649 13.358 -31.929 1.00 90.56 268 ASN A O 1
ATOM 2021 N N . HIS A 1 269 ? 0.527 13.031 -33.858 1.00 86.19 269 HIS A N 1
ATOM 2022 C CA . HIS A 1 269 ? 1.232 11.820 -34.278 1.00 86.19 269 HIS A CA 1
ATOM 2023 C C . HIS A 1 269 ? 2.766 11.941 -34.226 1.00 86.19 269 HIS A C 1
ATOM 2025 O O . HIS A 1 269 ? 3.422 11.063 -33.676 1.00 86.19 269 HIS A O 1
ATOM 2031 N N . ASP A 1 270 ? 3.354 13.040 -34.711 1.00 89.06 270 ASP A N 1
ATOM 2032 C CA . ASP A 1 270 ? 4.816 13.214 -34.696 1.00 89.06 270 ASP A CA 1
ATOM 2033 C C . ASP A 1 270 ? 5.371 13.279 -33.260 1.00 89.06 270 ASP A C 1
ATOM 2035 O O . ASP A 1 270 ? 6.420 12.706 -32.958 1.00 89.06 270 ASP A O 1
ATOM 2039 N N . ALA A 1 271 ? 4.658 13.958 -32.352 1.00 91.88 271 ALA A N 1
ATOM 2040 C CA . ALA A 1 271 ? 5.044 14.035 -30.944 1.00 91.88 271 ALA A CA 1
ATOM 2041 C C . ALA A 1 271 ? 4.825 12.705 -30.208 1.00 91.88 271 ALA A C 1
ATOM 2043 O O . ALA A 1 271 ? 5.632 12.346 -29.348 1.00 91.88 271 ALA A O 1
ATOM 2044 N N . LEU A 1 272 ? 3.762 11.976 -30.557 1.00 89.00 272 LEU A N 1
ATOM 2045 C CA . LEU A 1 272 ? 3.474 10.641 -30.046 1.00 89.00 272 LEU A CA 1
ATOM 2046 C C . LEU A 1 272 ? 4.586 9.661 -30.435 1.00 89.00 272 LEU A C 1
ATOM 2048 O O . LEU A 1 272 ? 5.169 9.032 -29.557 1.00 89.00 272 LEU A O 1
ATOM 2052 N N . VAL A 1 273 ? 4.951 9.600 -31.720 1.00 87.62 273 VAL A N 1
ATOM 2053 C CA . VAL A 1 273 ? 6.028 8.734 -32.226 1.00 87.62 273 VAL A CA 1
ATOM 2054 C C . VAL A 1 273 ? 7.358 9.054 -31.545 1.00 87.62 273 VAL A C 1
ATOM 2056 O O . VAL A 1 273 ? 8.042 8.144 -31.079 1.00 87.62 273 VAL A O 1
ATOM 2059 N N . ALA A 1 274 ? 7.710 10.337 -31.413 1.00 90.75 274 ALA A N 1
ATOM 2060 C CA . ALA A 1 274 ? 8.931 10.740 -30.716 1.00 90.75 274 ALA A CA 1
ATOM 2061 C C . ALA A 1 274 ? 8.933 10.306 -29.237 1.00 90.75 274 ALA A C 1
ATOM 2063 O O . ALA A 1 274 ? 9.967 9.893 -28.710 1.00 90.75 274 ALA A O 1
ATOM 2064 N N . ARG A 1 275 ? 7.778 10.368 -28.559 1.00 93.25 275 ARG A N 1
ATOM 2065 C CA . ARG A 1 275 ? 7.650 9.910 -27.169 1.00 93.25 275 ARG A CA 1
ATOM 2066 C C . ARG A 1 275 ? 7.735 8.389 -27.053 1.00 93.25 275 ARG A C 1
ATOM 2068 O O . ARG A 1 275 ? 8.392 7.908 -26.138 1.00 93.25 275 ARG A O 1
ATOM 2075 N N . VAL A 1 276 ? 7.116 7.643 -27.964 1.00 88.56 276 VAL A N 1
ATOM 2076 C CA . VAL A 1 276 ? 7.197 6.174 -27.999 1.00 88.56 276 VAL A CA 1
ATOM 2077 C C . VAL A 1 276 ? 8.639 5.708 -28.223 1.00 88.56 276 VAL A C 1
ATOM 2079 O O . VAL A 1 276 ? 9.109 4.813 -27.524 1.00 88.56 276 VAL A O 1
ATOM 2082 N N . GLN A 1 277 ? 9.381 6.362 -29.122 1.00 88.00 277 GLN A N 1
ATOM 2083 C CA . GLN A 1 277 ? 10.809 6.084 -29.332 1.00 88.00 277 GLN A CA 1
ATOM 2084 C C . GLN A 1 277 ? 11.632 6.337 -28.063 1.00 88.00 277 GLN A C 1
ATOM 2086 O O . GLN A 1 277 ? 12.427 5.488 -27.670 1.00 88.00 277 GLN A O 1
ATOM 2091 N N . GLN A 1 278 ? 11.386 7.456 -27.374 1.00 92.38 278 GLN A N 1
ATOM 2092 C CA . GLN A 1 278 ? 12.022 7.745 -26.086 1.00 92.38 278 GLN A CA 1
ATOM 2093 C C . GLN A 1 278 ? 11.723 6.659 -25.038 1.00 92.38 278 GLN A C 1
ATOM 2095 O O . GLN A 1 278 ? 12.616 6.261 -24.295 1.00 92.38 278 GLN A O 1
ATOM 2100 N N . ILE A 1 279 ? 10.476 6.186 -24.960 1.00 89.56 279 ILE A N 1
ATOM 2101 C CA . ILE A 1 279 ? 10.079 5.112 -24.038 1.00 89.56 279 ILE A CA 1
ATOM 2102 C C . ILE A 1 279 ? 10.819 3.815 -24.378 1.00 89.56 279 ILE A C 1
ATOM 2104 O O . ILE A 1 279 ? 11.362 3.189 -23.475 1.00 89.56 279 ILE A O 1
ATOM 2108 N N . SER A 1 280 ? 10.917 3.469 -25.663 1.00 85.88 280 SER A N 1
ATOM 2109 C CA . SER A 1 280 ? 11.638 2.274 -26.127 1.00 85.88 280 SER A CA 1
ATOM 2110 C C . SER A 1 280 ? 13.124 2.316 -25.730 1.00 85.88 280 SER A C 1
ATOM 2112 O O . SER A 1 280 ? 13.671 1.336 -25.235 1.00 85.88 280 SER A O 1
ATOM 2114 N N . GLU A 1 281 ? 13.786 3.470 -25.876 1.00 87.56 281 GLU A N 1
ATOM 2115 C CA . GLU A 1 281 ? 15.189 3.653 -25.461 1.00 87.56 281 GLU A CA 1
ATOM 2116 C C . GLU A 1 281 ? 15.381 3.520 -23.939 1.00 87.56 281 GLU A C 1
ATOM 2118 O O . GLU A 1 281 ? 16.364 2.932 -23.469 1.00 87.56 281 GLU A O 1
ATOM 2123 N N . LEU A 1 282 ? 14.444 4.064 -23.158 1.00 90.94 282 LEU A N 1
ATOM 2124 C CA . LEU A 1 282 ? 14.467 3.961 -21.700 1.00 90.94 282 LEU A CA 1
ATOM 2125 C C . LEU A 1 282 ? 14.221 2.519 -21.237 1.00 90.94 282 LEU A C 1
ATOM 2127 O O . LEU A 1 282 ? 14.934 2.047 -20.356 1.00 90.94 282 LEU A O 1
ATOM 2131 N N . LEU A 1 283 ? 13.279 1.805 -21.856 1.00 84.94 283 LEU A N 1
ATOM 2132 C CA . LEU A 1 283 ? 13.019 0.393 -21.572 1.00 84.94 283 LEU A CA 1
ATOM 2133 C C . LEU A 1 283 ? 14.217 -0.488 -21.931 1.00 84.94 283 LEU A C 1
ATOM 2135 O O . LEU A 1 283 ? 14.616 -1.312 -21.118 1.00 84.94 283 LEU A O 1
ATOM 2139 N N . GLY A 1 284 ?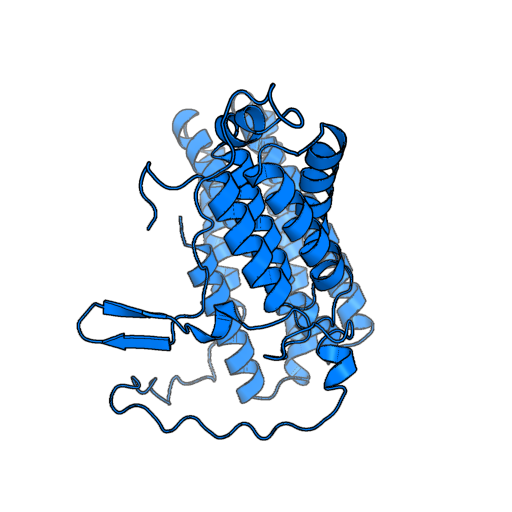 14.877 -0.251 -23.069 1.00 83.50 284 GLY A N 1
ATOM 2140 C CA . GLY A 1 284 ? 16.130 -0.941 -23.397 1.00 83.50 284 GLY A CA 1
ATOM 2141 C C . GLY A 1 284 ? 17.212 -0.730 -22.330 1.00 83.50 284 GLY A C 1
ATOM 2142 O O . GLY A 1 284 ? 17.887 -1.670 -21.914 1.00 83.50 284 GLY A O 1
ATOM 2143 N N . SER A 1 285 ? 17.322 0.493 -21.803 1.00 88.31 285 SER A N 1
ATOM 2144 C CA . SER A 1 285 ? 18.237 0.791 -20.692 1.00 88.31 285 SER A CA 1
ATOM 2145 C C . SER A 1 285 ? 17.838 0.084 -19.389 1.00 88.31 285 SER A C 1
ATOM 2147 O O . SER A 1 285 ? 18.712 -0.305 -18.611 1.00 88.31 285 SER A O 1
ATOM 2149 N N . HIS A 1 286 ? 16.536 -0.080 -19.139 1.00 87.56 286 HIS A N 1
ATOM 2150 C CA . HIS A 1 286 ? 16.002 -0.822 -17.994 1.00 87.56 286 HIS A CA 1
ATOM 2151 C C . HIS A 1 286 ? 16.344 -2.312 -18.077 1.00 87.56 286 HIS A C 1
ATOM 2153 O O . HIS A 1 286 ? 16.892 -2.866 -17.124 1.00 87.56 286 HIS A O 1
ATOM 2159 N N . ILE A 1 287 ? 16.124 -2.923 -19.243 1.00 83.25 287 ILE A N 1
ATOM 2160 C CA . ILE A 1 287 ? 16.455 -4.323 -19.544 1.00 83.25 287 ILE A CA 1
ATOM 2161 C C . ILE A 1 287 ? 17.936 -4.596 -19.276 1.00 83.25 287 ILE A C 1
ATOM 2163 O O . ILE A 1 287 ? 18.291 -5.517 -18.537 1.00 83.25 287 ILE A O 1
ATOM 2167 N N . ASP A 1 288 ? 18.816 -3.739 -19.797 1.00 85.62 288 ASP A N 1
ATOM 2168 C CA . ASP A 1 288 ? 20.260 -3.862 -19.595 1.00 85.62 288 ASP A CA 1
ATOM 2169 C C . ASP A 1 288 ? 20.657 -3.792 -18.112 1.00 85.62 288 ASP A C 1
ATOM 2171 O O . ASP A 1 288 ? 21.608 -4.455 -17.682 1.00 85.62 288 ASP A O 1
ATOM 2175 N N . LEU A 1 289 ? 19.960 -2.977 -17.314 1.00 89.12 289 LEU A N 1
ATOM 2176 C CA . LEU A 1 289 ? 20.170 -2.909 -15.867 1.00 89.12 289 LEU A CA 1
ATOM 2177 C C . LEU A 1 289 ? 19.670 -4.181 -15.174 1.00 89.12 289 LEU A C 1
ATOM 2179 O O . LEU A 1 289 ? 20.365 -4.683 -14.289 1.00 89.12 289 LEU A O 1
ATOM 2183 N N . GLY A 1 290 ? 18.523 -4.721 -15.594 1.00 84.56 290 GLY A N 1
ATOM 2184 C CA . GLY A 1 290 ? 17.995 -6.016 -15.156 1.00 84.56 290 GLY A CA 1
ATOM 2185 C C . GLY A 1 290 ? 19.005 -7.147 -15.347 1.00 84.56 290 GLY A C 1
ATOM 2186 O O . GLY A 1 290 ? 19.345 -7.844 -14.387 1.00 84.56 290 GLY A O 1
ATOM 2187 N N . HIS A 1 291 ? 19.577 -7.256 -16.547 1.00 83.19 291 HIS A N 1
ATOM 2188 C CA . HIS A 1 291 ? 20.624 -8.231 -16.856 1.00 83.19 291 HIS A CA 1
ATOM 2189 C C . HIS A 1 291 ? 21.878 -8.045 -15.997 1.00 83.19 291 HIS A C 1
ATOM 2191 O O . HIS A 1 291 ? 22.354 -9.003 -15.391 1.00 83.19 291 HIS A O 1
ATOM 2197 N N . GLN A 1 292 ? 22.381 -6.812 -15.860 1.00 87.56 292 GLN A N 1
ATOM 2198 C CA . GLN A 1 292 ? 23.537 -6.522 -14.996 1.00 87.56 292 GLN A CA 1
ATOM 2199 C C . GLN A 1 292 ? 23.286 -6.920 -13.536 1.00 87.56 292 GLN A C 1
ATOM 2201 O O . GLN A 1 292 ? 24.182 -7.432 -12.864 1.00 87.56 292 GLN A O 1
ATOM 2206 N N . MET A 1 293 ? 22.075 -6.673 -13.034 1.00 86.94 293 MET A N 1
ATOM 2207 C CA . MET A 1 293 ? 21.666 -7.055 -11.686 1.00 86.94 293 MET A CA 1
ATOM 2208 C C . MET A 1 293 ? 21.617 -8.572 -11.516 1.00 86.94 293 MET A C 1
ATOM 2210 O O . MET A 1 293 ? 22.095 -9.084 -10.503 1.00 86.94 293 MET A O 1
ATOM 2214 N N . PHE A 1 294 ? 21.088 -9.294 -12.504 1.00 83.62 294 PHE A N 1
ATOM 2215 C CA . PHE A 1 294 ? 21.046 -10.749 -12.473 1.00 83.62 294 PHE A CA 1
ATOM 2216 C C . PHE A 1 294 ? 22.443 -11.371 -12.546 1.00 83.62 294 PHE A C 1
ATOM 2218 O O . PHE A 1 294 ? 22.767 -12.219 -11.717 1.00 83.62 294 PHE A O 1
ATOM 2225 N N . ASP A 1 295 ? 23.301 -10.903 -13.453 1.00 84.56 295 ASP A N 1
ATOM 2226 C CA . ASP A 1 295 ? 24.693 -11.355 -13.564 1.00 84.56 295 ASP A CA 1
ATOM 2227 C C . ASP A 1 295 ? 25.470 -11.138 -12.261 1.00 84.56 295 ASP A C 1
ATOM 2229 O O . ASP A 1 295 ? 26.272 -11.982 -11.850 1.00 84.56 295 ASP A O 1
ATOM 2233 N N . LEU A 1 296 ? 25.211 -10.016 -11.582 1.00 86.44 296 LEU A N 1
ATOM 2234 C CA . LEU A 1 296 ? 25.815 -9.711 -10.291 1.00 86.44 296 LEU A CA 1
ATOM 2235 C C . LEU A 1 296 ? 25.275 -10.612 -9.172 1.00 86.44 296 LEU A C 1
ATOM 2237 O O . LEU A 1 296 ? 26.025 -10.973 -8.268 1.00 86.44 296 LEU A O 1
ATOM 2241 N N . LEU A 1 297 ? 23.993 -10.971 -9.218 1.00 84.12 297 LEU A N 1
ATOM 2242 C CA . LEU A 1 297 ? 23.311 -11.757 -8.192 1.00 84.12 297 LEU A CA 1
ATOM 2243 C C . LEU A 1 297 ? 23.549 -13.268 -8.336 1.00 84.12 297 LEU A C 1
ATOM 2245 O O . LEU A 1 297 ? 23.676 -13.972 -7.335 1.00 84.12 297 LEU A O 1
ATOM 2249 N N . ALA A 1 298 ? 23.648 -13.777 -9.564 1.00 81.75 298 ALA A N 1
ATOM 2250 C CA . ALA A 1 298 ? 23.700 -15.204 -9.878 1.00 81.75 298 ALA A CA 1
ATOM 2251 C C . ALA A 1 298 ? 24.799 -16.012 -9.148 1.00 81.75 298 ALA A C 1
ATOM 2253 O O . ALA A 1 298 ? 24.524 -17.168 -8.803 1.00 81.75 298 ALA A O 1
ATOM 2254 N N . PRO A 1 299 ? 26.008 -15.473 -8.874 1.00 82.62 299 PRO A N 1
ATOM 2255 C CA . PRO A 1 299 ? 27.034 -16.170 -8.094 1.00 82.62 299 PRO A CA 1
ATOM 2256 C C . PRO A 1 299 ? 26.709 -16.301 -6.599 1.00 82.62 299 PRO A C 1
ATOM 2258 O O . PRO A 1 299 ? 27.333 -17.110 -5.915 1.00 82.62 299 PRO A O 1
ATOM 2261 N N . HIS A 1 300 ? 25.775 -15.493 -6.089 1.00 78.56 300 HIS A N 1
ATOM 2262 C CA . HIS A 1 300 ? 25.415 -15.421 -4.672 1.00 78.56 300 HIS A CA 1
ATOM 2263 C C . HIS A 1 300 ? 24.188 -16.253 -4.301 1.00 78.56 300 HIS A C 1
ATOM 2265 O O . HIS A 1 300 ? 23.895 -16.348 -3.112 1.00 78.56 300 HIS A O 1
ATOM 2271 N N . LEU A 1 301 ? 23.489 -16.826 -5.285 1.00 76.38 301 LEU A N 1
ATOM 2272 C CA . LEU A 1 301 ? 22.286 -17.622 -5.063 1.00 76.38 301 LEU A CA 1
ATOM 2273 C C . LEU A 1 301 ? 22.560 -19.110 -5.270 1.00 76.38 301 LEU A C 1
ATOM 2275 O O . LEU A 1 301 ? 23.059 -19.524 -6.326 1.00 76.38 301 LEU A O 1
ATOM 2279 N N . ASP A 1 302 ? 22.174 -19.926 -4.295 1.00 77.88 302 ASP A N 1
ATOM 2280 C CA . ASP A 1 302 ? 22.072 -21.368 -4.484 1.00 77.88 302 ASP A CA 1
ATOM 2281 C C . ASP A 1 302 ? 20.837 -21.752 -5.331 1.00 77.88 302 ASP A C 1
ATOM 2283 O O . ASP A 1 302 ? 20.038 -20.911 -5.748 1.00 77.88 302 ASP A O 1
ATOM 2287 N N . GLN A 1 303 ? 20.692 -23.039 -5.662 1.00 71.25 303 GLN A N 1
ATOM 2288 C CA . GLN A 1 303 ? 19.585 -23.506 -6.509 1.00 71.25 303 GLN A CA 1
ATOM 2289 C C . GLN A 1 303 ? 18.205 -23.325 -5.860 1.00 71.25 303 GLN A C 1
ATOM 2291 O O . GLN A 1 303 ? 17.220 -23.094 -6.561 1.00 71.25 303 GLN A O 1
ATOM 2296 N N . GLN A 1 304 ? 18.126 -23.411 -4.532 1.00 69.75 304 GLN A N 1
ATOM 2297 C CA . GLN A 1 304 ? 16.883 -23.204 -3.803 1.00 69.75 304 GLN A CA 1
ATOM 2298 C C . GLN A 1 304 ? 16.524 -21.714 -3.777 1.00 69.75 304 GLN A C 1
ATOM 2300 O O . GLN A 1 304 ? 15.369 -21.362 -3.995 1.00 69.75 304 GLN A O 1
ATOM 2305 N N . GLU A 1 305 ? 17.501 -20.832 -3.580 1.00 71.06 305 GLU A N 1
ATOM 2306 C CA . GLU A 1 305 ? 17.313 -19.380 -3.604 1.00 71.06 305 GLU A CA 1
ATOM 2307 C C . GLU A 1 305 ? 16.936 -18.868 -5.000 1.00 71.06 305 GLU A C 1
ATOM 2309 O O . GLU A 1 305 ? 16.065 -18.008 -5.122 1.00 71.06 305 GLU A O 1
ATOM 2314 N N . LYS A 1 306 ? 17.517 -19.439 -6.066 1.00 72.50 306 LYS A N 1
ATOM 2315 C CA . LYS A 1 306 ? 17.103 -19.159 -7.454 1.00 72.50 306 LYS A CA 1
ATOM 2316 C C . LYS A 1 306 ? 15.650 -19.542 -7.703 1.00 72.50 306 LYS A C 1
ATOM 2318 O O . LYS A 1 306 ? 14.922 -18.775 -8.327 1.00 72.50 306 LYS A O 1
ATOM 2323 N N . LYS A 1 307 ? 15.222 -20.699 -7.190 1.00 71.19 307 LYS A N 1
ATOM 2324 C CA . LYS A 1 307 ? 13.829 -21.139 -7.280 1.00 71.19 307 LYS A CA 1
ATOM 2325 C C . LYS A 1 307 ? 12.889 -20.201 -6.521 1.00 71.19 307 LYS A C 1
ATOM 2327 O O . LYS A 1 307 ? 11.891 -19.781 -7.082 1.00 71.19 307 LYS A O 1
ATOM 2332 N N . VAL A 1 308 ? 13.236 -19.823 -5.290 1.00 72.19 308 VAL A N 1
ATOM 2333 C CA . VAL A 1 308 ? 12.441 -18.873 -4.492 1.00 72.19 308 VAL A CA 1
ATOM 2334 C C . VAL A 1 308 ? 12.322 -17.519 -5.193 1.00 72.19 308 VAL A C 1
ATOM 2336 O O . VAL A 1 308 ? 11.251 -16.922 -5.181 1.00 72.19 308 VAL A O 1
ATOM 2339 N N . LEU A 1 309 ? 13.399 -17.037 -5.822 1.00 72.31 309 LEU A N 1
ATOM 2340 C CA . LEU A 1 309 ? 13.368 -15.801 -6.602 1.00 72.31 309 LEU A CA 1
ATOM 2341 C C . LEU A 1 309 ? 12.432 -15.917 -7.815 1.00 72.31 309 LEU A C 1
ATOM 2343 O O . LEU A 1 309 ? 11.628 -15.018 -8.032 1.00 72.31 309 LEU A O 1
ATOM 2347 N N . LEU A 1 310 ? 12.509 -17.016 -8.570 1.00 72.25 310 LEU A N 1
ATOM 2348 C CA . LEU A 1 310 ? 11.627 -17.275 -9.711 1.00 72.25 310 LEU A CA 1
ATOM 2349 C C . LEU A 1 310 ? 10.153 -17.374 -9.286 1.00 72.25 310 LEU A C 1
ATOM 2351 O O . LEU A 1 310 ? 9.299 -16.728 -9.891 1.00 72.25 310 LEU A O 1
ATOM 2355 N N . ASP A 1 311 ? 9.860 -18.130 -8.226 1.00 69.38 311 ASP A N 1
ATOM 2356 C CA . ASP A 1 311 ? 8.503 -18.273 -7.687 1.00 69.38 311 ASP A CA 1
ATOM 2357 C C . ASP A 1 311 ? 7.956 -16.901 -7.245 1.00 69.38 311 ASP A C 1
ATOM 2359 O O . ASP A 1 311 ? 6.819 -16.558 -7.562 1.00 69.38 311 ASP A O 1
ATOM 2363 N N . ALA A 1 312 ? 8.784 -16.074 -6.592 1.00 67.50 312 ALA A N 1
ATOM 2364 C CA . ALA A 1 312 ? 8.405 -14.727 -6.166 1.00 67.50 312 ALA A CA 1
ATOM 2365 C C . ALA A 1 312 ? 8.163 -13.762 -7.339 1.00 67.50 312 ALA A C 1
ATOM 2367 O O . ALA A 1 312 ? 7.261 -12.931 -7.253 1.00 67.50 312 ALA A O 1
ATOM 2368 N N . LEU A 1 313 ? 8.947 -13.852 -8.419 1.00 67.19 313 LEU A N 1
ATOM 2369 C CA . LEU A 1 313 ? 8.729 -13.061 -9.637 1.00 67.19 313 LEU A CA 1
ATOM 2370 C C . LEU A 1 313 ? 7.434 -13.483 -10.344 1.00 67.19 313 LEU A C 1
ATOM 2372 O O . LEU A 1 313 ? 6.637 -12.624 -10.707 1.00 67.19 313 LEU A O 1
ATOM 2376 N N . THR A 1 314 ? 7.181 -14.790 -10.439 1.00 66.38 314 THR A N 1
ATOM 2377 C CA . THR A 1 314 ? 5.965 -15.350 -11.054 1.00 66.38 314 THR A CA 1
ATOM 2378 C C . THR A 1 314 ? 4.708 -14.992 -10.252 1.00 66.38 314 THR A C 1
ATOM 2380 O O . THR A 1 314 ? 3.680 -14.619 -10.811 1.00 66.38 314 THR A O 1
ATOM 2383 N N . GLU A 1 315 ? 4.767 -15.076 -8.919 1.00 64.12 315 GLU A N 1
ATOM 2384 C CA . GLU A 1 315 ? 3.661 -14.669 -8.043 1.00 64.12 315 GLU A CA 1
ATOM 2385 C C . GLU A 1 315 ? 3.416 -13.155 -8.113 1.00 64.12 315 GLU A C 1
ATOM 2387 O O . GLU A 1 315 ? 2.267 -12.702 -8.123 1.00 64.12 315 GLU A O 1
ATOM 2392 N N . ALA A 1 316 ? 4.485 -12.357 -8.174 1.00 59.78 316 ALA A N 1
ATOM 2393 C CA . ALA A 1 316 ? 4.372 -10.913 -8.314 1.00 59.78 316 ALA A CA 1
ATOM 2394 C C . ALA A 1 316 ? 3.728 -10.525 -9.655 1.00 59.78 316 ALA A C 1
ATOM 2396 O O . ALA A 1 316 ? 2.857 -9.660 -9.654 1.00 59.78 316 ALA A O 1
ATOM 2397 N N . ASP A 1 317 ? 4.066 -11.198 -10.756 1.00 60.44 317 ASP A N 1
ATOM 2398 C CA . ASP A 1 317 ? 3.397 -11.015 -12.048 1.00 60.44 317 ASP A CA 1
ATOM 2399 C C . ASP A 1 317 ? 1.906 -11.400 -11.970 1.00 60.44 317 ASP A C 1
ATOM 2401 O O . ASP A 1 317 ? 1.025 -10.570 -12.201 1.00 60.44 317 ASP A O 1
ATOM 2405 N N . ALA A 1 318 ? 1.593 -12.604 -11.481 1.00 57.19 318 ALA A N 1
ATOM 2406 C CA . ALA A 1 318 ? 0.212 -13.082 -11.361 1.00 57.19 318 ALA A CA 1
ATOM 2407 C C . ALA A 1 318 ? -0.680 -12.199 -10.465 1.00 57.19 318 ALA A C 1
ATOM 2409 O O . ALA A 1 318 ? -1.875 -12.046 -10.722 1.00 57.19 318 ALA A O 1
ATOM 2410 N N . THR A 1 319 ? -0.122 -11.615 -9.399 1.00 48.88 319 THR A N 1
ATOM 2411 C CA . THR A 1 319 ? -0.855 -10.688 -8.516 1.00 48.88 319 THR A CA 1
ATOM 2412 C C . THR A 1 319 ? -1.004 -9.290 -9.104 1.00 48.88 319 THR A C 1
ATOM 2414 O O . THR A 1 319 ? -1.910 -8.560 -8.700 1.00 48.88 319 THR A O 1
ATOM 2417 N N . SER A 1 320 ? -0.157 -8.931 -10.064 1.00 47.97 320 SER A N 1
ATOM 2418 C CA . SER A 1 320 ? -0.195 -7.643 -10.746 1.00 47.97 320 SER A CA 1
ATOM 2419 C C . SER A 1 320 ? -1.110 -7.655 -11.978 1.00 47.97 320 SER A C 1
ATOM 2421 O O . SER A 1 320 ? -1.628 -6.608 -12.349 1.00 47.97 320 SER A O 1
ATOM 2423 N N . GLN A 1 321 ? -1.413 -8.835 -12.533 1.00 46.88 321 GLN A N 1
ATOM 2424 C CA . GLN A 1 321 ? -2.398 -9.047 -13.607 1.00 46.88 321 GLN A CA 1
ATOM 2425 C C . GLN A 1 321 ? -3.874 -8.996 -13.151 1.00 46.88 321 GLN A C 1
ATOM 2427 O O . GLN A 1 321 ? -4.783 -9.231 -13.951 1.00 46.88 321 GLN A O 1
ATOM 2432 N N . VAL A 1 322 ? -4.162 -8.712 -11.875 1.00 32.31 322 VAL A N 1
ATOM 2433 C CA . VAL A 1 322 ? -5.547 -8.610 -11.384 1.00 32.31 322 VAL A CA 1
ATOM 2434 C C . VAL A 1 322 ? -6.129 -7.242 -11.760 1.00 32.31 322 VAL A C 1
ATOM 2436 O O . VAL A 1 322 ? -6.025 -6.283 -10.996 1.00 32.31 322 VAL A O 1
ATOM 2439 N N . SER A 1 323 ? -6.738 -7.180 -12.950 1.00 29.95 323 SER A N 1
ATOM 2440 C CA . SER A 1 323 ? -7.646 -6.113 -13.412 1.00 29.95 323 SER A CA 1
ATOM 2441 C C . SER A 1 323 ? -9.108 -6.440 -13.108 1.00 29.95 323 SER A C 1
ATOM 2443 O O . SER A 1 323 ? -9.534 -7.579 -13.413 1.00 29.95 323 SER A O 1
#

Radius of gyration: 23.18 Å; chains: 1; bounding box: 53×54×65 Å

Secondary structure (DSSP, 8-state):
---TTS-HHHHHHHHHHHHHHH--SSSHIIIIIHHHHHHHHHHHHTT-B-HHHHHHHHHHHHHTTTT-SSTHHHHHHHHHHHHHHH-HHHHHHSBSSSTT-SSPPPS-PPPP--EEEEETTEEEE-GGGGG--TTS--SSS--S--HHHHHTTPPP--PPPPPPTT-----S---GGG--TTHHHHHHHHHHHHHHHHHHHS-HHHHHHHHHHHHHHHHHHHHHIIIIIHHHHHHHHHHHHHHHHHHHHHHHHHHHHHHHTGGGGTT-HHHHHHHHHHHHHHHHHHHHHHHHHHHHHGGG--HHHHHHHHHHHHHHHHHH---

pLDDT: mean 82.51, std 14.63, range [29.95, 97.88]

Foldseek 3Di:
DDDPLAQLLLQLLQLLVLLLQVDQPPDCLSNVLSVLLSVLSLCLLQLAHEPVSVVSNVVSLVCSCPVDPDCSSVCNSVSSVCSCVVCVVSSQQSYDGDPPRVDHRGPDRDHDFDFPDQPPNDTDGDPLSVQQDSLRDSDPDDPPDRVCRVCPPPDDDDDPPPDDPPPPPDPPDDPLPDDDLCVVVVVLVVVLVVLLVCLLPDALVSNLVSLVVNLLSLVLSLCLCLNALLVLLCVQQPPVSPVLSVVLVVLSVVLNVLSVCLNVCSVPSVVNNVSSVVNNVSVVVNVVSVVVSCVSCVVRDDPVRSVVSSVSSVVSNVVSPPD